Protein AF-A0A1I3BRX6-F1 (afdb_monomer_lite)

Secondary structure (DSSP, 8-state):
----EEEEE-HHHHHHHHH-EEETTEEHHHHHHTSTTEEEEEEHHHHHHHHHH--TTHHHHHHHHHHTTSEEEE-HHHHHHHHHHHHGGGHHHHHHHHHHHHHHHHSTTHHHHH-HHHHT--TTT--HHHHHHHHHHHHHHS-TTS-HHHHHHHHHHHHHHHHH-SPEEEE--S-HHHHHHHHHTSSEEEE-HHHHHHHHHHTTSS-HHHHHHHHHHHHHHHHHTT--EEEEE-SSTT--EEEEEHHHHHHHHHTT-EEE-TTS-EEE-

Structure (mmCIF, N/CA/C/O backbone):
data_AF-A0A1I3BRX6-F1
#
_entry.id   AF-A0A1I3BRX6-F1
#
loop_
_atom_site.group_PDB
_atom_site.id
_atom_site.type_symbol
_atom_site.label_atom_id
_atom_site.label_alt_id
_atom_site.label_comp_id
_atom_site.label_asym_id
_atom_site.label_entity_id
_atom_site.label_seq_id
_atom_site.pdbx_PDB_ins_code
_atom_site.Cartn_x
_atom_site.Cartn_y
_atom_site.Cartn_z
_atom_site.occupancy
_atom_site.B_iso_or_equiv
_atom_site.auth_seq_id
_atom_site.auth_comp_id
_atom_site.auth_asym_id
_atom_site.auth_atom_id
_atom_site.pdbx_PDB_model_num
ATOM 1 N N . MET A 1 1 ? -11.453 -19.720 -12.290 1.00 45.50 1 MET A N 1
ATOM 2 C CA . MET A 1 1 ? -11.835 -18.292 -12.204 1.00 45.50 1 MET A CA 1
ATOM 3 C C . MET A 1 1 ? -10.663 -17.522 -11.627 1.00 45.50 1 MET A C 1
ATOM 5 O O . MET A 1 1 ? -10.101 -17.967 -10.635 1.00 45.50 1 MET A O 1
ATOM 9 N N . THR A 1 2 ? -10.220 -16.448 -12.273 1.00 61.06 2 THR A N 1
ATOM 10 C CA . THR A 1 2 ? -9.049 -15.686 -11.827 1.00 61.06 2 THR A CA 1
ATOM 11 C C . THR A 1 2 ? -9.519 -14.545 -10.910 1.00 61.06 2 THR A C 1
ATOM 13 O O . THR A 1 2 ? -10.202 -13.630 -11.357 1.00 61.06 2 THR A O 1
ATOM 16 N N . LYS A 1 3 ? -9.173 -14.619 -9.617 1.00 80.44 3 LYS A N 1
ATOM 17 C CA . LYS A 1 3 ? -9.658 -13.733 -8.538 1.00 80.44 3 LYS A CA 1
ATOM 18 C C . LYS A 1 3 ? -9.262 -12.257 -8.713 1.00 80.44 3 LYS A C 1
ATOM 20 O O . LYS A 1 3 ? -8.212 -11.977 -9.307 1.00 80.44 3 LYS A O 1
ATOM 25 N N . GLU A 1 4 ? -10.098 -11.352 -8.201 1.00 88.94 4 GLU A N 1
ATOM 26 C CA . GLU A 1 4 ? -9.790 -9.921 -8.043 1.00 88.94 4 GLU A CA 1
ATOM 27 C C . GLU A 1 4 ? -8.552 -9.714 -7.161 1.00 88.94 4 GLU A C 1
ATOM 29 O O . GLU A 1 4 ? -8.171 -10.587 -6.379 1.00 88.94 4 GLU A O 1
ATOM 34 N N . LYS A 1 5 ? -7.884 -8.572 -7.333 1.00 91.75 5 LYS A N 1
ATOM 35 C CA . LYS A 1 5 ? -6.701 -8.174 -6.571 1.00 91.75 5 LYS A CA 1
ATOM 36 C C . LYS A 1 5 ? -6.980 -6.830 -5.920 1.00 91.75 5 LYS A C 1
ATOM 38 O O . LYS A 1 5 ? -7.324 -5.876 -6.606 1.00 91.75 5 LYS A O 1
ATOM 43 N N . TYR A 1 6 ? -6.762 -6.736 -4.621 1.00 93.50 6 TYR A N 1
ATOM 44 C CA . TYR A 1 6 ? -6.972 -5.497 -3.879 1.00 93.50 6 TYR A CA 1
ATOM 45 C C . TYR A 1 6 ? -5.637 -4.793 -3.690 1.00 93.50 6 TYR A C 1
ATOM 47 O O . TYR A 1 6 ? -4.625 -5.450 -3.431 1.00 93.50 6 TYR A O 1
ATOM 55 N N . ALA A 1 7 ? -5.612 -3.478 -3.876 1.00 95.00 7 ALA A N 1
ATOM 56 C CA . ALA A 1 7 ? -4.399 -2.682 -3.825 1.00 95.00 7 ALA A CA 1
ATOM 57 C C . ALA A 1 7 ? -4.578 -1.423 -2.987 1.00 95.00 7 ALA A C 1
ATOM 59 O O . ALA A 1 7 ? -5.468 -0.629 -3.257 1.00 95.00 7 ALA A O 1
ATOM 60 N N . LEU A 1 8 ? -3.687 -1.218 -2.024 1.00 95.12 8 LEU A N 1
ATOM 61 C CA . LEU A 1 8 ? -3.585 0.024 -1.271 1.00 95.12 8 LEU A CA 1
ATOM 62 C C . LEU A 1 8 ? -2.537 0.942 -1.878 1.00 95.12 8 LEU A C 1
ATOM 64 O O . LEU A 1 8 ? -1.460 0.480 -2.258 1.00 95.12 8 LEU A O 1
ATOM 68 N N . LEU A 1 9 ? -2.862 2.228 -1.948 1.00 95.00 9 LEU A N 1
ATOM 69 C CA . LEU A 1 9 ? -1.978 3.289 -2.406 1.00 95.00 9 LEU A CA 1
ATOM 70 C C . LEU A 1 9 ? -1.526 4.149 -1.224 1.00 95.00 9 LEU A C 1
ATOM 72 O O . LEU A 1 9 ? -2.345 4.656 -0.460 1.00 95.00 9 LEU A O 1
ATOM 76 N N . ASP A 1 10 ? -0.217 4.327 -1.123 1.00 91.56 10 ASP A N 1
ATOM 77 C CA . ASP A 1 10 ? 0.457 5.193 -0.157 1.00 91.56 10 ASP A CA 1
ATOM 78 C C . ASP A 1 10 ? 0.729 6.600 -0.731 1.00 91.56 10 ASP A C 1
ATOM 80 O O . ASP A 1 10 ? 0.936 6.753 -1.941 1.00 91.56 10 ASP A O 1
ATOM 84 N N . THR A 1 11 ? 0.794 7.618 0.136 1.00 90.94 11 THR A N 1
ATOM 85 C CA . THR A 1 11 ? 1.078 9.029 -0.207 1.00 90.94 11 THR A CA 1
ATOM 86 C C . THR A 1 11 ? 2.375 9.146 -1.006 1.00 90.94 11 THR A C 1
ATOM 88 O O . THR A 1 11 ? 2.447 9.795 -2.059 1.00 90.94 11 THR A O 1
ATOM 91 N N . ASP A 1 12 ? 3.414 8.486 -0.505 1.00 89.38 12 ASP A N 1
ATOM 92 C CA . ASP A 1 12 ? 4.775 8.582 -1.011 1.00 89.38 12 ASP A CA 1
ATOM 93 C C . ASP A 1 12 ? 4.904 7.866 -2.364 1.00 89.38 12 ASP A C 1
ATOM 95 O O . ASP A 1 12 ? 5.562 8.344 -3.297 1.00 89.38 12 ASP A O 1
ATOM 99 N N . PHE A 1 13 ? 4.210 6.732 -2.497 1.00 92.94 13 PHE A N 1
ATOM 100 C CA . PHE A 1 13 ? 4.095 6.008 -3.755 1.00 92.94 13 PHE A CA 1
ATOM 101 C C . PHE A 1 13 ? 3.368 6.829 -4.824 1.00 92.94 13 PHE A C 1
ATOM 103 O O . PHE A 1 13 ? 3.899 6.969 -5.929 1.00 92.94 13 PHE A O 1
ATOM 110 N N . ILE A 1 14 ? 2.192 7.387 -4.505 1.00 94.19 14 ILE A N 1
ATOM 111 C CA . ILE A 1 14 ? 1.412 8.214 -5.437 1.00 94.19 14 ILE A CA 1
ATOM 112 C C . ILE A 1 14 ? 2.279 9.370 -5.931 1.00 94.19 14 ILE A C 1
ATOM 114 O O . ILE A 1 14 ? 2.443 9.533 -7.138 1.00 94.19 14 ILE A O 1
ATOM 118 N N . SER A 1 15 ? 2.907 10.114 -5.019 1.00 92.00 15 SER A N 1
ATOM 119 C CA . SER A 1 15 ? 3.739 11.274 -5.359 1.00 92.00 15 SER A CA 1
ATOM 120 C C . SER A 1 15 ? 4.883 10.912 -6.312 1.00 92.00 15 SER A C 1
ATOM 122 O O . SER A 1 15 ? 5.056 11.544 -7.355 1.00 92.00 15 SER A O 1
ATOM 124 N N . LYS A 1 16 ? 5.640 9.848 -6.015 1.00 92.00 16 LYS A N 1
ATOM 125 C CA . LYS A 1 16 ? 6.781 9.419 -6.845 1.00 92.00 16 LYS A CA 1
ATOM 126 C C . LYS A 1 16 ? 6.337 8.862 -8.197 1.00 92.00 16 LYS A C 1
ATOM 128 O O . LYS A 1 16 ? 6.911 9.212 -9.226 1.00 92.00 16 LYS A O 1
ATOM 133 N N . ALA A 1 17 ? 5.306 8.018 -8.218 1.00 94.00 17 ALA A N 1
ATOM 134 C CA . ALA A 1 17 ? 4.777 7.448 -9.455 1.00 94.00 17 ALA A CA 1
ATOM 135 C C . ALA A 1 17 ? 4.105 8.504 -10.350 1.00 94.00 17 ALA A C 1
ATOM 137 O O . ALA A 1 17 ? 4.064 8.334 -11.568 1.00 94.00 17 ALA A O 1
ATOM 138 N N . HIS A 1 18 ? 3.611 9.599 -9.768 1.00 92.19 18 HIS A N 1
ATOM 139 C CA . HIS A 1 18 ? 3.058 10.725 -10.513 1.00 92.19 18 HIS A CA 1
ATOM 140 C C . HIS A 1 18 ? 4.140 11.542 -11.236 1.00 92.19 18 HIS A C 1
ATOM 142 O O . HIS A 1 18 ? 3.936 11.973 -12.370 1.00 92.19 18 HIS A O 1
ATOM 148 N N . LEU A 1 19 ? 5.309 11.719 -10.608 1.00 92.00 19 LEU A N 1
ATOM 149 C CA . LEU A 1 19 ? 6.447 12.435 -11.199 1.00 92.00 19 LEU A CA 1
ATOM 150 C C . LEU A 1 19 ? 7.114 11.665 -12.346 1.00 92.00 19 LEU A C 1
ATOM 152 O O . LEU A 1 19 ? 7.678 12.269 -13.262 1.00 92.00 19 LEU A O 1
ATOM 156 N N . ILE A 1 20 ? 7.053 10.333 -12.314 1.00 94.31 20 ILE A N 1
ATOM 157 C CA . ILE A 1 20 ? 7.620 9.482 -13.360 1.00 94.31 20 ILE A CA 1
ATOM 158 C C . ILE A 1 20 ? 6.664 9.456 -14.543 1.00 94.31 20 ILE A C 1
ATOM 160 O O . ILE A 1 20 ? 5.596 8.848 -14.493 1.00 94.31 20 ILE A O 1
ATOM 164 N N . ARG A 1 21 ? 7.066 10.087 -15.642 1.00 93.00 21 ARG A N 1
ATOM 165 C CA . ARG A 1 21 ? 6.218 10.251 -16.819 1.00 93.00 21 ARG A CA 1
ATOM 166 C C . ARG A 1 21 ? 7.013 10.123 -18.109 1.00 93.00 21 ARG A C 1
ATOM 168 O O . ARG A 1 21 ? 8.177 10.509 -18.166 1.00 93.00 21 ARG A O 1
ATOM 175 N N . LYS A 1 22 ? 6.369 9.575 -19.137 1.00 91.00 22 LYS A N 1
ATOM 176 C CA . LYS A 1 22 ? 6.873 9.587 -20.516 1.00 91.00 22 LYS A CA 1
ATOM 177 C C . LYS A 1 22 ? 6.745 10.988 -21.119 1.00 91.00 22 LYS A C 1
ATOM 179 O O . LYS A 1 22 ? 7.652 11.446 -21.803 1.00 91.00 22 LYS A O 1
ATOM 184 N N . ASP A 1 23 ? 5.615 11.632 -20.853 1.00 89.25 23 ASP A N 1
ATOM 185 C CA . ASP A 1 23 ? 5.241 12.987 -21.255 1.00 89.25 23 ASP A CA 1
ATOM 186 C C . ASP A 1 23 ? 4.152 13.501 -20.291 1.00 89.25 23 ASP A C 1
ATOM 188 O O . ASP A 1 23 ? 3.764 12.792 -19.361 1.00 89.25 23 ASP A O 1
ATOM 192 N N . ASP A 1 24 ? 3.649 14.721 -20.481 1.00 84.25 24 ASP A N 1
ATOM 193 C CA . ASP A 1 24 ? 2.691 15.340 -19.552 1.00 84.25 24 ASP A CA 1
ATOM 194 C C . ASP A 1 24 ? 1.344 14.611 -19.437 1.00 84.25 24 ASP A C 1
ATOM 196 O O . ASP A 1 24 ? 0.658 14.750 -18.422 1.00 84.25 24 ASP A O 1
ATOM 200 N N . GLN A 1 25 ? 0.983 13.807 -20.439 1.00 87.19 25 GLN A N 1
ATOM 201 C CA . GLN A 1 25 ? -0.267 13.047 -20.477 1.00 87.19 25 GLN A CA 1
ATOM 202 C C . GLN A 1 25 ? -0.088 11.592 -20.032 1.00 87.19 25 GLN A C 1
ATOM 204 O O . GLN A 1 25 ? -1.068 10.898 -19.784 1.00 87.19 25 GLN A O 1
ATOM 209 N N . ASN A 1 26 ? 1.152 11.111 -19.943 1.00 91.69 26 ASN A N 1
ATOM 210 C CA . ASN A 1 26 ? 1.463 9.703 -19.751 1.00 91.69 26 ASN A CA 1
ATOM 211 C C . ASN A 1 26 ? 2.318 9.499 -18.501 1.00 91.69 26 ASN A C 1
ATOM 213 O O . ASN A 1 26 ? 3.547 9.389 -18.586 1.00 91.69 26 ASN A O 1
ATOM 217 N N . LYS A 1 27 ? 1.663 9.386 -17.342 1.00 94.88 27 LYS A N 1
ATOM 218 C CA . LYS A 1 27 ? 2.313 9.162 -16.041 1.00 94.88 27 LYS A CA 1
ATOM 219 C C . LYS A 1 27 ? 2.356 7.673 -15.702 1.00 94.88 27 LYS A C 1
ATOM 221 O O . LYS A 1 27 ? 1.536 6.887 -16.175 1.00 94.88 27 LYS A O 1
ATOM 226 N N . LEU A 1 28 ? 3.342 7.257 -14.909 1.00 96.44 28 LEU A N 1
ATOM 227 C CA . LEU A 1 28 ? 3.498 5.857 -14.505 1.00 96.44 28 LEU A CA 1
ATOM 228 C C . LEU A 1 28 ? 2.306 5.398 -13.662 1.00 96.44 28 LEU A C 1
ATOM 230 O O . LEU A 1 28 ? 1.840 4.273 -13.827 1.00 96.44 28 LEU A O 1
ATOM 234 N N . ILE A 1 29 ? 1.798 6.274 -12.792 1.00 95.88 29 ILE A N 1
ATOM 235 C CA . ILE A 1 29 ? 0.638 5.972 -11.951 1.00 95.88 29 ILE A CA 1
ATOM 236 C C . ILE A 1 29 ? -0.619 5.637 -12.770 1.00 95.88 29 ILE A C 1
ATOM 238 O O . ILE A 1 29 ? -1.361 4.738 -12.387 1.00 95.88 29 ILE A O 1
ATOM 242 N N . ASP A 1 30 ? -0.810 6.240 -13.946 1.00 96.06 30 ASP A N 1
ATOM 243 C CA . ASP A 1 30 ? -1.937 5.899 -14.825 1.00 96.06 30 ASP A CA 1
ATOM 244 C C . ASP A 1 30 ? -1.792 4.481 -15.395 1.00 96.06 30 ASP A C 1
ATOM 246 O O . ASP A 1 30 ? -2.756 3.722 -15.425 1.00 96.06 30 ASP A O 1
ATOM 250 N N . ARG A 1 31 ? -0.564 4.062 -15.735 1.00 96.88 31 ARG A N 1
ATOM 251 C CA . ARG A 1 31 ? -0.281 2.676 -16.154 1.00 96.88 31 ARG A CA 1
ATOM 252 C C . ARG A 1 31 ? -0.536 1.677 -15.032 1.00 96.88 31 ARG A C 1
ATOM 254 O O . ARG A 1 31 ? -0.946 0.553 -15.291 1.00 96.88 31 ARG A O 1
ATOM 261 N N . ILE A 1 32 ? -0.318 2.071 -13.780 1.00 96.94 32 ILE A N 1
ATOM 262 C CA . ILE A 1 32 ? -0.651 1.242 -12.615 1.00 96.94 32 ILE A CA 1
ATOM 263 C C . ILE A 1 32 ? -2.170 1.057 -12.526 1.00 96.94 32 ILE A C 1
ATOM 265 O O . ILE A 1 32 ? -2.618 -0.072 -12.345 1.00 96.94 32 ILE A O 1
ATOM 269 N N . MET A 1 33 ? -2.966 2.106 -12.745 1.00 96.44 33 MET A N 1
ATOM 270 C CA . MET A 1 33 ? -4.433 1.994 -12.734 1.00 96.44 33 MET A CA 1
ATOM 271 C C . MET A 1 33 ? -4.982 1.079 -13.845 1.00 96.44 33 MET A C 1
ATOM 273 O O . MET A 1 33 ? -6.037 0.480 -13.678 1.00 96.44 33 MET A O 1
ATOM 277 N N . GLU A 1 34 ? -4.254 0.906 -14.952 1.00 95.88 34 GLU A N 1
ATOM 278 C CA . GLU A 1 34 ? -4.627 0.005 -16.056 1.00 95.88 34 GLU A CA 1
ATOM 279 C C . GLU A 1 34 ? -4.414 -1.491 -15.741 1.00 95.88 34 GLU A C 1
ATOM 281 O O . GLU A 1 34 ? -4.739 -2.353 -16.563 1.00 95.88 34 GLU A O 1
ATOM 286 N N . MET A 1 35 ? -3.855 -1.841 -14.574 1.00 95.56 35 MET A N 1
ATOM 287 C CA . MET A 1 35 ? -3.614 -3.244 -14.238 1.00 95.56 35 MET A CA 1
ATOM 288 C C . MET A 1 35 ? -4.922 -4.039 -14.121 1.00 95.56 35 MET A C 1
ATOM 290 O O . MET A 1 35 ? -5.813 -3.688 -13.346 1.00 95.56 35 MET A O 1
ATOM 294 N N . PRO A 1 36 ? -5.040 -5.177 -14.829 1.00 93.50 36 PRO A N 1
ATOM 295 C CA . PRO A 1 36 ? -6.296 -5.896 -14.910 1.00 93.50 36 PRO A CA 1
ATOM 296 C C . PRO A 1 36 ? -6.679 -6.503 -13.561 1.00 93.50 36 PRO A C 1
ATOM 298 O O . PRO A 1 36 ? -5.889 -7.219 -12.929 1.00 93.50 36 PRO A O 1
ATOM 301 N N . ARG A 1 37 ? -7.954 -6.308 -13.196 1.00 91.56 37 ARG A N 1
ATOM 302 C CA . ARG A 1 37 ? -8.606 -6.880 -12.004 1.00 91.56 37 ARG A CA 1
ATOM 303 C C . ARG A 1 37 ? -8.062 -6.338 -10.683 1.00 91.56 37 ARG A C 1
ATOM 305 O O . ARG A 1 37 ? -8.204 -7.001 -9.658 1.00 91.56 37 ARG A O 1
ATOM 312 N N . TYR A 1 38 ? -7.414 -5.179 -10.723 1.00 94.75 38 TYR A N 1
ATOM 313 C CA . TYR A 1 38 ? -7.028 -4.444 -9.533 1.00 94.75 38 TYR A CA 1
ATOM 314 C C . TYR A 1 38 ? -8.150 -3.513 -9.089 1.00 94.75 38 TYR A C 1
ATOM 316 O O . TYR A 1 38 ? -8.664 -2.746 -9.893 1.00 94.75 38 TYR A O 1
ATOM 324 N N . GLN A 1 39 ? -8.488 -3.579 -7.806 1.00 95.44 39 GLN A N 1
ATOM 325 C CA . GLN A 1 39 ? -9.324 -2.600 -7.124 1.00 95.44 39 GLN A CA 1
ATOM 326 C C . GLN A 1 39 ? -8.417 -1.772 -6.220 1.00 95.44 39 GLN A C 1
ATOM 328 O O . GLN A 1 39 ? -7.755 -2.327 -5.336 1.00 95.44 39 GLN A O 1
ATOM 333 N N . PHE A 1 40 ? -8.336 -0.470 -6.481 1.00 97.06 40 PHE A N 1
ATOM 334 C CA . PHE A 1 40 ? -7.448 0.431 -5.756 1.00 97.06 40 PHE A CA 1
ATOM 335 C C . PHE A 1 40 ? -8.182 1.121 -4.612 1.00 97.06 40 PHE A C 1
ATOM 337 O O . PHE A 1 40 ? -9.331 1.537 -4.757 1.00 97.06 40 PHE A O 1
ATOM 344 N N . TYR A 1 41 ? -7.485 1.248 -3.488 1.00 96.94 41 TYR A N 1
ATOM 345 C CA . TYR A 1 41 ? -7.961 1.836 -2.247 1.00 96.94 41 TYR A CA 1
ATOM 346 C C . TYR A 1 41 ? -6.909 2.793 -1.693 1.00 96.94 41 TYR A C 1
ATOM 348 O O . TYR A 1 41 ? -5.704 2.572 -1.843 1.00 96.94 41 TYR A O 1
ATOM 356 N N . CYS A 1 42 ? -7.354 3.822 -0.990 1.00 96.81 42 CYS A N 1
ATOM 357 C CA . CYS A 1 42 ? -6.510 4.626 -0.113 1.00 96.81 42 CYS A CA 1
ATOM 358 C C . CYS A 1 42 ? -7.313 5.068 1.111 1.00 96.81 42 CYS A C 1
ATOM 360 O O . CYS A 1 42 ? -8.542 5.078 1.082 1.00 96.81 42 CYS A O 1
ATOM 362 N N . HIS A 1 43 ? -6.626 5.452 2.183 1.00 96.81 43 HIS A N 1
ATOM 363 C CA . HIS A 1 43 ? -7.286 6.083 3.323 1.00 96.81 43 HIS A CA 1
ATOM 364 C C . HIS A 1 43 ? -7.507 7.582 3.067 1.00 96.81 43 HIS A C 1
ATOM 366 O O . HIS A 1 43 ? -6.674 8.224 2.427 1.00 96.81 43 HIS A O 1
ATOM 372 N N . GLU A 1 44 ? -8.551 8.186 3.641 1.00 95.94 44 GLU A N 1
ATOM 373 C CA . GLU A 1 44 ? -8.796 9.641 3.560 1.00 95.94 44 GLU A CA 1
ATOM 374 C C . GLU A 1 44 ? -7.612 10.498 4.054 1.00 95.94 44 GLU A C 1
ATOM 376 O O . GLU A 1 44 ? -7.422 11.641 3.641 1.00 95.94 44 GLU A O 1
ATOM 381 N N . GLN A 1 45 ? -6.780 9.933 4.928 1.00 94.31 45 GLN A N 1
ATOM 382 C CA . GLN A 1 45 ? -5.580 10.587 5.443 1.00 94.31 45 GLN A CA 1
ATOM 383 C C . GLN A 1 45 ? -4.526 10.774 4.345 1.00 94.31 45 GLN A C 1
ATOM 385 O O . GLN A 1 45 ? -3.892 11.823 4.291 1.00 94.31 45 GLN A O 1
ATOM 390 N N . ILE A 1 46 ? -4.403 9.814 3.423 1.00 92.44 46 ILE A N 1
ATOM 391 C CA . ILE A 1 46 ? -3.507 9.900 2.258 1.00 92.44 46 ILE A CA 1
ATOM 392 C C . ILE A 1 46 ? -3.913 11.074 1.369 1.00 92.44 46 ILE A C 1
ATOM 394 O O . ILE A 1 46 ? -3.076 11.860 0.930 1.00 92.44 46 ILE A O 1
ATOM 398 N N . ARG A 1 47 ? -5.222 11.255 1.168 1.00 93.00 47 ARG A N 1
ATOM 399 C CA . ARG A 1 47 ? -5.779 12.405 0.448 1.00 93.00 47 ARG A CA 1
ATOM 400 C C . ARG A 1 47 ? -5.394 13.732 1.119 1.00 93.00 47 ARG A C 1
ATOM 402 O O . ARG A 1 47 ? -4.924 14.639 0.437 1.00 93.00 47 ARG A O 1
ATOM 409 N N . LYS A 1 48 ? -5.534 13.840 2.448 1.00 91.81 48 LYS A N 1
ATOM 410 C CA . LYS A 1 48 ? -5.146 15.043 3.218 1.00 91.81 48 LYS A CA 1
ATOM 411 C C . LYS A 1 48 ? -3.646 15.334 3.101 1.00 91.81 48 LYS A C 1
ATOM 413 O O . LYS A 1 48 ? -3.261 16.483 2.899 1.00 91.81 48 LYS A O 1
ATOM 418 N N . GLU A 1 49 ? -2.803 14.312 3.204 1.00 91.00 49 GLU A N 1
ATOM 419 C CA . GLU A 1 49 ? -1.345 14.450 3.110 1.00 91.00 49 GLU A CA 1
ATOM 420 C C . GLU A 1 49 ? -0.884 14.853 1.708 1.00 91.00 49 GLU A C 1
ATOM 422 O O . GLU A 1 49 ? -0.048 15.746 1.569 1.00 91.00 49 GLU A O 1
ATOM 427 N N . LEU A 1 50 ? -1.471 14.274 0.659 1.00 90.69 50 LEU A N 1
ATOM 428 C CA . LEU A 1 50 ? -1.160 14.661 -0.716 1.00 90.69 50 LEU A CA 1
ATOM 429 C C . LEU A 1 50 ? -1.460 16.137 -0.975 1.00 90.69 50 LEU A C 1
ATOM 431 O O . LEU A 1 50 ? -0.606 16.824 -1.532 1.00 90.69 50 LEU A O 1
ATOM 435 N N . ILE A 1 51 ? -2.620 16.641 -0.535 1.00 90.00 51 ILE A N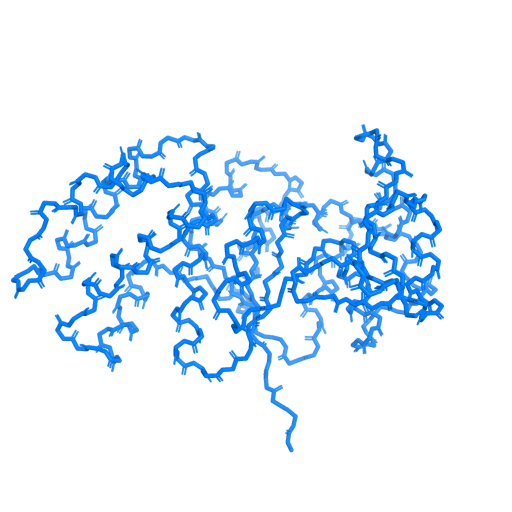 1
ATOM 436 C CA . ILE A 1 51 ? -2.988 18.063 -0.674 1.00 90.00 51 ILE A CA 1
ATOM 437 C C . ILE A 1 51 ? -1.940 18.968 -0.014 1.00 90.00 51 ILE A C 1
ATOM 439 O O . ILE A 1 51 ? -1.590 20.008 -0.568 1.00 90.00 51 ILE A O 1
ATOM 443 N N . LYS A 1 52 ? -1.404 18.565 1.143 1.00 84.81 52 LYS A N 1
ATOM 444 C CA . LYS A 1 52 ? -0.361 19.326 1.844 1.00 84.81 52 LYS A CA 1
ATOM 445 C C . LYS A 1 52 ? 0.963 19.343 1.083 1.00 84.81 52 LYS A C 1
ATOM 447 O O . LYS A 1 52 ? 1.590 20.393 0.978 1.00 84.81 52 LYS A O 1
ATOM 452 N N . HIS A 1 53 ? 1.398 18.195 0.563 1.00 80.75 53 HIS A N 1
ATOM 453 C CA . HIS A 1 53 ? 2.661 18.093 -0.174 1.00 80.75 53 HIS A CA 1
ATOM 454 C C . HIS A 1 53 ? 2.586 18.723 -1.572 1.00 80.75 53 HIS A C 1
ATOM 456 O O . HIS A 1 53 ? 3.600 19.203 -2.076 1.00 80.75 53 HIS A O 1
ATOM 462 N N . ASN A 1 54 ? 1.399 18.710 -2.186 1.00 82.44 54 ASN A N 1
ATOM 463 C CA . ASN A 1 54 ? 1.072 19.267 -3.498 1.00 82.44 54 ASN A CA 1
ATOM 464 C C . ASN A 1 54 ? 2.145 19.023 -4.579 1.00 82.44 54 ASN A C 1
ATOM 466 O O . ASN A 1 54 ? 2.602 19.932 -5.278 1.00 82.44 54 ASN A O 1
ATOM 470 N N . VAL A 1 55 ? 2.594 17.772 -4.696 1.00 80.25 55 VAL A N 1
ATOM 471 C CA . VAL A 1 55 ? 3.673 17.400 -5.615 1.00 80.25 55 VAL A CA 1
ATOM 472 C C . VAL A 1 55 ? 3.105 17.105 -6.999 1.00 80.25 55 VAL A C 1
ATOM 474 O O . VAL A 1 55 ? 2.464 16.083 -7.220 1.00 80.25 55 VAL A O 1
ATOM 477 N N . GLY A 1 56 ? 3.400 17.977 -7.964 1.00 77.69 56 GLY A N 1
ATOM 478 C CA . GLY A 1 56 ? 3.178 17.702 -9.386 1.00 77.69 56 GLY A CA 1
ATOM 479 C C . GLY A 1 56 ? 1.715 17.490 -9.783 1.00 77.69 56 GLY A C 1
ATOM 480 O O . GLY A 1 56 ? 1.467 16.737 -10.720 1.00 77.69 56 GLY A O 1
ATOM 481 N N . ASN A 1 57 ? 0.772 18.139 -9.095 1.00 87.69 57 ASN A N 1
ATOM 482 C CA . ASN A 1 57 ? -0.680 17.973 -9.255 1.00 87.69 57 ASN A CA 1
ATOM 483 C C . ASN A 1 57 ? -1.185 16.546 -8.943 1.00 87.69 57 ASN A C 1
ATOM 485 O O . ASN A 1 57 ? -2.184 16.073 -9.497 1.00 87.69 57 ASN A O 1
ATOM 489 N N . SER A 1 58 ? -0.466 15.819 -8.078 1.00 90.56 58 SER A N 1
ATOM 490 C CA . SER A 1 58 ? -0.918 14.529 -7.557 1.00 90.56 58 SER A CA 1
ATOM 491 C C . SER A 1 58 ? -2.227 14.601 -6.750 1.00 90.56 58 SER A C 1
ATOM 493 O O . SER A 1 58 ? -2.979 13.623 -6.830 1.00 90.56 58 SER A O 1
ATOM 495 N N . PRO A 1 59 ? -2.572 15.702 -6.040 1.00 93.62 59 PRO A N 1
ATOM 496 C CA . PRO A 1 59 ? -3.871 15.815 -5.377 1.00 93.62 59 PRO A CA 1
ATOM 497 C C . PRO A 1 59 ? -5.032 15.817 -6.372 1.00 93.62 59 PRO A C 1
ATOM 499 O O . PRO A 1 59 ? -5.951 15.018 -6.235 1.00 93.62 59 PRO A O 1
ATOM 502 N N . GLU A 1 60 ? -4.970 16.641 -7.421 1.00 94.69 60 GLU A N 1
ATOM 503 C CA . GLU A 1 60 ? -6.015 16.737 -8.449 1.00 94.69 60 GLU A CA 1
ATOM 504 C C . GLU A 1 60 ? -6.187 15.418 -9.204 1.00 94.69 60 GLU A C 1
ATOM 506 O O . GLU A 1 60 ? -7.301 15.024 -9.563 1.00 94.69 60 GLU A O 1
ATOM 511 N N . TRP A 1 61 ? -5.079 14.709 -9.427 1.00 95.00 61 TRP A N 1
ATOM 512 C CA . TRP A 1 61 ? -5.117 13.363 -9.981 1.00 95.00 61 TRP A CA 1
ATOM 513 C C . TRP A 1 61 ? -5.877 12.400 -9.072 1.00 95.00 61 TRP A C 1
ATOM 515 O O . TRP A 1 61 ? -6.760 11.694 -9.559 1.00 95.00 61 TRP A O 1
ATOM 525 N N . LEU A 1 62 ? -5.580 12.389 -7.768 1.00 96.38 62 LEU A N 1
ATOM 526 C CA . LEU A 1 62 ? -6.269 11.502 -6.837 1.00 96.38 62 LEU A CA 1
ATOM 527 C C . LEU A 1 62 ? -7.760 11.854 -6.750 1.00 96.38 62 LEU A C 1
ATOM 529 O O . LEU A 1 62 ? -8.585 10.950 -6.833 1.00 96.38 62 LEU A O 1
ATOM 533 N N . GLU A 1 63 ? -8.122 13.139 -6.677 1.00 96.56 63 GLU A N 1
ATOM 534 C CA . GLU A 1 63 ? -9.531 13.571 -6.693 1.00 96.56 63 GLU A CA 1
ATOM 535 C C . GLU A 1 63 ? -10.270 13.081 -7.939 1.00 96.56 63 GLU A C 1
ATOM 537 O O . GLU A 1 63 ? -11.403 12.608 -7.846 1.00 96.56 63 GLU A O 1
ATOM 542 N N . THR A 1 64 ? -9.623 13.152 -9.105 1.00 96.69 64 THR A N 1
ATOM 543 C CA . THR A 1 64 ? -10.197 12.647 -10.358 1.00 96.69 64 THR A CA 1
ATOM 544 C C . THR A 1 64 ? -10.451 11.143 -10.269 1.00 96.69 64 THR A C 1
ATOM 546 O O . THR A 1 64 ? -11.536 10.690 -10.623 1.00 96.69 64 THR A O 1
ATOM 549 N N . LYS A 1 65 ? -9.486 10.376 -9.742 1.00 97.50 65 LYS A N 1
ATOM 550 C CA . LYS A 1 65 ? -9.592 8.915 -9.595 1.00 97.50 65 LYS A CA 1
ATOM 551 C C . LYS A 1 65 ? -10.569 8.461 -8.522 1.00 97.50 65 LYS A C 1
ATOM 553 O O . LYS A 1 65 ? -11.126 7.375 -8.627 1.00 97.50 65 LYS A O 1
ATOM 558 N N . ILE A 1 66 ? -10.794 9.279 -7.503 1.00 97.50 66 ILE A N 1
ATOM 559 C CA . ILE A 1 66 ? -11.862 9.043 -6.532 1.00 97.50 66 ILE A CA 1
ATOM 560 C C . ILE A 1 66 ? -13.216 9.322 -7.188 1.00 97.50 66 ILE A C 1
ATOM 562 O O . ILE A 1 66 ? -14.127 8.504 -7.105 1.00 97.50 66 ILE A O 1
ATOM 566 N N . SER A 1 67 ? -13.337 10.453 -7.887 1.00 97.44 67 SER A N 1
ATOM 567 C CA . SER A 1 67 ? -14.593 10.890 -8.507 1.00 97.44 67 SER A CA 1
ATOM 568 C C . SER A 1 67 ? -15.066 9.959 -9.625 1.00 97.44 67 SER A C 1
ATOM 570 O O . SER A 1 67 ? -16.268 9.773 -9.795 1.00 97.44 67 SER A O 1
ATOM 572 N N . ASP A 1 68 ? -14.138 9.374 -10.389 1.00 96.69 68 ASP A N 1
ATOM 573 C CA . ASP A 1 68 ? -14.445 8.412 -11.455 1.00 96.69 68 ASP A CA 1
ATOM 574 C C . ASP A 1 68 ? -14.597 6.959 -10.955 1.00 96.69 68 ASP A C 1
ATOM 576 O O . ASP A 1 68 ? -14.915 6.068 -11.744 1.00 96.69 68 ASP A O 1
ATOM 580 N N . GLY A 1 69 ? -14.411 6.718 -9.650 1.00 96.06 69 GLY A N 1
ATOM 581 C CA . GLY A 1 69 ? -14.536 5.404 -9.017 1.00 96.06 69 GLY A CA 1
ATOM 582 C C . GLY A 1 69 ? -13.342 4.466 -9.227 1.00 96.06 69 GLY A C 1
ATOM 583 O O . GLY A 1 69 ? -13.405 3.310 -8.814 1.00 96.06 69 GLY A O 1
ATOM 584 N N . SER A 1 70 ? -12.246 4.925 -9.842 1.00 96.56 70 SER A N 1
ATOM 585 C CA . SER A 1 70 ? -11.031 4.114 -10.024 1.00 96.56 70 SER A CA 1
ATOM 586 C C . SER A 1 70 ? -10.294 3.836 -8.709 1.00 96.56 70 SER A C 1
ATOM 588 O O . SER A 1 70 ? -9.604 2.821 -8.595 1.00 96.56 70 SER A O 1
ATOM 590 N N . VAL A 1 71 ? -10.397 4.741 -7.730 1.00 98.00 71 VAL A N 1
ATOM 591 C CA . VAL A 1 71 ? -9.788 4.620 -6.399 1.00 98.00 71 VAL A CA 1
ATOM 592 C C . VAL A 1 71 ? -10.853 4.808 -5.323 1.00 98.00 71 VAL A C 1
ATOM 594 O O . VAL A 1 71 ? -11.484 5.855 -5.228 1.00 98.00 71 VAL A O 1
ATOM 597 N N . HIS A 1 72 ? -11.001 3.810 -4.458 1.00 97.38 72 HIS A N 1
ATOM 598 C CA . HIS A 1 72 ? -11.901 3.853 -3.313 1.00 97.38 72 HIS A CA 1
ATOM 599 C C . HIS A 1 72 ? -11.191 4.519 -2.129 1.00 97.38 72 HIS A C 1
ATOM 601 O O . HIS A 1 72 ? -10.303 3.932 -1.505 1.00 97.38 72 HIS A O 1
ATOM 607 N N . CYS A 1 73 ? -11.557 5.762 -1.835 1.00 97.81 73 CYS A N 1
ATOM 608 C CA . CYS A 1 73 ? -11.027 6.493 -0.689 1.00 97.81 73 CYS A CA 1
ATOM 609 C C . CYS A 1 73 ? -11.903 6.231 0.535 1.00 97.81 73 CYS A C 1
ATOM 611 O O . CYS A 1 73 ? -13.048 6.666 0.554 1.00 97.81 73 CYS A O 1
ATOM 613 N N . ILE A 1 74 ? -11.366 5.508 1.517 1.00 97.81 74 ILE A N 1
ATOM 614 C CA . ILE A 1 74 ? -12.115 5.033 2.683 1.00 97.81 74 ILE A CA 1
ATOM 615 C C . ILE A 1 74 ? -11.788 5.903 3.900 1.00 97.81 74 ILE A C 1
ATOM 617 O O . ILE A 1 74 ? -10.613 6.148 4.201 1.00 97.81 74 ILE A O 1
ATOM 621 N N . SER A 1 75 ? -12.828 6.361 4.589 1.00 97.94 75 SER A N 1
ATOM 622 C CA . SER A 1 75 ? -12.741 7.115 5.843 1.00 97.94 75 SER A CA 1
ATOM 623 C C . SER A 1 75 ? -12.667 6.224 7.084 1.00 97.94 75 SER A C 1
ATOM 625 O O . SER A 1 75 ? -13.016 5.041 7.051 1.00 97.94 75 SER A O 1
ATOM 627 N N . ASP A 1 76 ? -12.273 6.814 8.215 1.00 98.00 76 ASP A N 1
ATOM 628 C CA . ASP A 1 76 ? -12.342 6.133 9.514 1.00 98.00 76 ASP A CA 1
ATOM 629 C C . ASP A 1 76 ? -13.777 5.694 9.849 1.00 98.00 76 ASP A C 1
ATOM 631 O O . ASP A 1 76 ? -13.997 4.616 10.401 1.00 98.00 76 ASP A O 1
ATOM 635 N N . GLU A 1 77 ? -14.769 6.503 9.470 1.00 98.00 77 GLU A N 1
ATOM 636 C CA . GLU A 1 77 ? -16.179 6.195 9.691 1.00 98.00 77 GLU A CA 1
ATOM 637 C C . GLU A 1 77 ? -16.634 4.954 8.911 1.00 98.00 77 GLU A C 1
ATOM 639 O O . GLU A 1 77 ? -17.320 4.090 9.466 1.00 98.00 77 GLU A O 1
ATOM 644 N N . GLU A 1 78 ? -16.241 4.850 7.640 1.00 97.81 78 GLU A N 1
ATOM 645 C CA . GLU A 1 78 ? -16.541 3.689 6.799 1.00 97.81 78 GLU A CA 1
ATOM 646 C C . GLU A 1 78 ? -15.842 2.428 7.310 1.00 97.81 78 GLU A C 1
ATOM 648 O O . GLU A 1 78 ? -16.459 1.364 7.353 1.00 97.81 78 GLU A O 1
ATOM 653 N N . ILE A 1 79 ? -14.589 2.547 7.768 1.00 97.81 79 ILE A N 1
ATOM 654 C CA . IL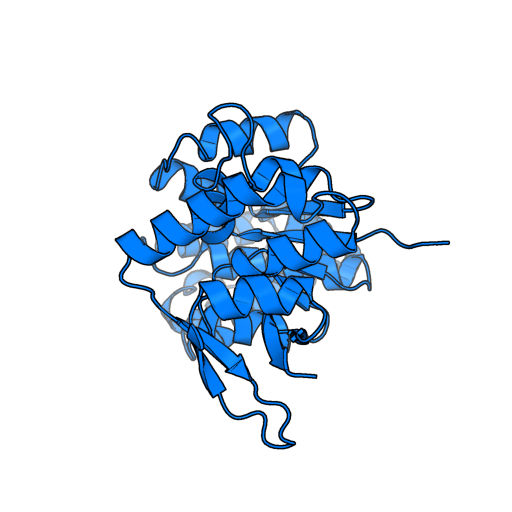E A 1 79 ? -13.872 1.434 8.400 1.00 97.81 79 ILE A CA 1
ATOM 655 C C . ILE A 1 79 ? -14.636 0.929 9.627 1.00 97.81 79 ILE A C 1
ATOM 657 O O . ILE A 1 79 ? -14.798 -0.278 9.796 1.00 97.81 79 ILE A O 1
ATOM 661 N N . ILE A 1 80 ? -15.113 1.822 10.493 1.00 97.19 80 ILE A N 1
ATOM 662 C CA . ILE A 1 80 ? -15.859 1.408 11.686 1.00 97.19 80 ILE A CA 1
ATOM 663 C C . ILE A 1 80 ? -17.199 0.778 11.310 1.00 97.19 80 ILE A C 1
ATOM 665 O O . ILE A 1 80 ? -17.568 -0.245 11.882 1.00 97.19 80 ILE A O 1
ATOM 669 N N . ALA A 1 81 ? -17.913 1.326 10.323 1.00 96.88 81 ALA A N 1
ATOM 670 C CA . ALA A 1 81 ? -19.154 0.726 9.828 1.00 96.88 81 ALA A CA 1
ATOM 671 C C . ALA A 1 81 ? -18.929 -0.706 9.301 1.00 96.88 81 ALA A C 1
ATOM 673 O O . ALA A 1 81 ? -19.700 -1.627 9.597 1.00 96.88 81 ALA A O 1
ATOM 674 N N . ASP A 1 82 ? -17.828 -0.912 8.580 1.00 96.12 82 ASP A N 1
ATOM 675 C CA . ASP A 1 82 ? -17.379 -2.229 8.142 1.00 96.12 82 ASP A CA 1
ATOM 676 C C . ASP A 1 82 ? -17.072 -3.155 9.325 1.00 96.12 82 ASP A C 1
ATOM 678 O O . ASP A 1 82 ? -17.509 -4.307 9.345 1.00 96.12 82 ASP A O 1
ATOM 682 N N . LEU A 1 83 ? -16.360 -2.660 10.337 1.00 97.12 83 LEU A N 1
ATOM 683 C CA . LEU A 1 83 ? -16.024 -3.439 11.525 1.00 97.12 83 LEU A CA 1
ATOM 684 C C . LEU A 1 83 ? -17.256 -3.785 12.363 1.00 97.12 83 LEU A C 1
ATOM 686 O O . LEU A 1 83 ? -17.317 -4.905 12.855 1.00 97.12 83 LEU A O 1
ATOM 690 N N . HIS A 1 84 ? -18.271 -2.924 12.468 1.00 96.56 84 HIS A N 1
ATOM 691 C CA . HIS A 1 84 ? -19.541 -3.282 13.117 1.00 96.56 84 HIS A CA 1
ATOM 692 C C . HIS A 1 84 ? -20.260 -4.411 12.383 1.00 96.56 84 HIS A C 1
ATOM 694 O O . HIS A 1 84 ? -20.846 -5.287 13.015 1.00 96.56 84 HIS A O 1
ATOM 700 N N . THR A 1 85 ? -20.173 -4.447 11.053 1.00 96.00 85 THR A N 1
ATOM 701 C CA . THR A 1 85 ? -20.768 -5.539 10.269 1.00 96.00 85 THR A CA 1
ATOM 702 C C . THR A 1 85 ? -20.101 -6.889 10.574 1.00 96.00 85 THR A C 1
ATOM 704 O O . THR A 1 85 ? -20.752 -7.928 10.503 1.00 96.00 85 THR A O 1
ATOM 707 N N . ILE A 1 86 ? -18.813 -6.888 10.937 1.00 94.81 86 ILE A N 1
ATOM 708 C CA . ILE A 1 86 ? -18.012 -8.104 11.167 1.00 94.81 86 ILE A CA 1
ATOM 709 C C . ILE A 1 86 ? -17.972 -8.497 12.652 1.00 94.81 86 ILE A C 1
ATOM 711 O O . ILE A 1 86 ? -18.052 -9.677 12.985 1.00 94.81 86 ILE A O 1
ATOM 715 N N . TYR A 1 87 ? -17.826 -7.511 13.536 1.00 95.56 87 TYR A N 1
ATOM 716 C CA . TYR A 1 87 ? -17.518 -7.667 14.960 1.00 95.56 87 TYR A CA 1
ATOM 717 C C . TYR A 1 87 ? -18.584 -7.071 15.890 1.00 95.56 87 TYR A C 1
ATOM 719 O O . TYR A 1 87 ? -18.433 -7.154 17.108 1.00 95.56 87 TYR A O 1
ATOM 727 N N . SER A 1 88 ? -19.660 -6.496 15.338 1.00 93.56 88 SER A N 1
ATOM 728 C CA . SER A 1 88 ? -20.791 -5.937 16.094 1.00 93.56 88 SER A CA 1
ATOM 729 C C . SER A 1 88 ? -20.325 -4.936 17.159 1.00 93.56 88 SER A C 1
ATOM 731 O O . SER A 1 88 ? -19.672 -3.951 16.812 1.00 93.56 88 SER A O 1
ATOM 733 N N . ASP A 1 89 ? -20.609 -5.195 18.435 1.00 92.56 89 ASP A N 1
ATOM 734 C CA . ASP A 1 89 ? -20.333 -4.292 19.561 1.00 92.56 89 ASP A CA 1
ATOM 735 C C . ASP A 1 89 ? -18.836 -4.175 19.909 1.00 92.56 89 ASP A C 1
ATOM 737 O O . ASP A 1 89 ? -18.458 -3.439 20.810 1.00 92.56 89 ASP A O 1
ATOM 741 N N . SER A 1 90 ? -17.959 -4.925 19.232 1.00 95.94 90 SER A N 1
ATOM 742 C CA . SER A 1 90 ? -16.505 -4.870 19.453 1.00 95.94 90 SER A CA 1
ATOM 743 C C . SER A 1 90 ? -15.753 -4.023 18.418 1.00 95.94 90 SER A C 1
ATOM 745 O O . SER A 1 90 ? -14.522 -4.025 18.422 1.00 95.94 90 SER A O 1
ATOM 747 N N . ALA A 1 91 ? -16.444 -3.332 17.507 1.00 97.19 91 ALA A N 1
ATOM 748 C CA . ALA A 1 91 ? -15.822 -2.659 16.364 1.00 97.19 91 ALA A CA 1
ATOM 749 C C . ALA A 1 91 ? -14.782 -1.598 16.762 1.00 97.19 91 ALA A C 1
ATOM 751 O O . ALA A 1 91 ? -13.676 -1.596 16.223 1.00 97.19 91 ALA A O 1
ATOM 752 N N . GLU A 1 92 ? -15.098 -0.743 17.732 1.00 98.00 92 GLU A N 1
ATOM 753 C CA . GLU A 1 92 ? -14.233 0.327 18.233 1.00 98.00 92 GLU A CA 1
ATOM 754 C C . GLU A 1 92 ? -12.979 -0.245 18.900 1.00 98.00 92 GLU A C 1
ATOM 756 O O . GLU A 1 92 ? -11.858 0.196 18.634 1.00 98.00 92 GLU A O 1
ATOM 761 N N . ALA A 1 93 ? -13.153 -1.285 19.722 1.00 97.50 93 ALA A N 1
ATOM 762 C CA . ALA A 1 93 ? -12.046 -1.986 20.367 1.00 97.50 93 ALA A CA 1
ATOM 763 C C . ALA A 1 93 ? -11.125 -2.645 19.330 1.00 97.50 93 ALA A C 1
ATOM 765 O O . ALA A 1 93 ? -9.897 -2.580 19.440 1.00 97.50 93 ALA A O 1
ATOM 766 N N . VAL A 1 94 ? -11.712 -3.257 18.296 1.00 97.31 94 VAL A N 1
ATOM 767 C CA . VAL A 1 94 ? -10.969 -3.870 17.192 1.00 97.31 94 VAL A CA 1
ATOM 768 C C . VAL A 1 94 ? -10.218 -2.809 16.391 1.00 97.31 94 VAL A C 1
ATOM 770 O O . VAL A 1 94 ? -9.032 -3.007 16.126 1.00 97.31 94 VAL A O 1
ATOM 773 N N . TYR A 1 95 ? -10.847 -1.676 16.061 1.00 97.75 95 TYR A N 1
ATOM 774 C CA . TYR A 1 95 ? -10.181 -0.558 15.391 1.00 97.75 95 TYR A CA 1
ATOM 775 C C . TYR A 1 95 ? -8.970 -0.093 16.206 1.00 97.75 95 TYR A C 1
ATOM 777 O O . TYR A 1 95 ? -7.856 -0.015 15.682 1.00 97.75 95 TYR A O 1
ATOM 785 N N . ALA A 1 96 ? -9.162 0.193 17.498 1.00 97.44 96 ALA A N 1
ATOM 786 C CA . ALA A 1 96 ? -8.094 0.678 18.367 1.00 97.44 96 ALA A CA 1
ATOM 787 C C . ALA A 1 96 ? -6.935 -0.325 18.459 1.00 97.44 96 ALA A C 1
ATOM 789 O O . ALA A 1 96 ? -5.767 0.063 18.419 1.00 97.44 96 ALA A O 1
ATOM 790 N N . ASN A 1 97 ? -7.239 -1.624 18.505 1.00 95.88 97 ASN A N 1
ATOM 791 C CA . ASN A 1 97 ? -6.226 -2.673 18.493 1.00 95.88 97 ASN A CA 1
ATOM 792 C C . ASN A 1 97 ? -5.484 -2.762 17.146 1.00 95.88 97 ASN A C 1
ATOM 794 O O . ASN A 1 97 ? -4.262 -2.891 17.124 1.00 95.88 97 ASN A O 1
ATOM 798 N N . MET A 1 98 ? -6.192 -2.647 16.018 1.00 94.81 98 MET A N 1
ATOM 799 C CA . MET A 1 98 ? -5.581 -2.589 14.683 1.00 94.81 98 MET A CA 1
ATOM 800 C C . MET A 1 98 ? -4.629 -1.394 14.555 1.00 94.81 98 MET A C 1
ATOM 802 O O . MET A 1 98 ? -3.528 -1.535 14.012 1.00 94.81 98 MET A O 1
ATOM 806 N N . LEU A 1 99 ? -5.028 -0.236 15.081 1.00 94.75 99 LEU A N 1
ATOM 807 C CA . LEU A 1 99 ? -4.207 0.969 15.113 1.00 94.75 99 LEU A CA 1
ATOM 808 C C . LEU A 1 99 ? -2.979 0.791 16.017 1.00 94.75 99 LEU A C 1
ATOM 810 O O . LEU A 1 99 ? -1.866 1.104 15.593 1.00 94.75 99 LEU A O 1
ATOM 814 N N . ARG A 1 100 ? -3.150 0.218 17.216 1.00 93.75 100 ARG A N 1
ATOM 815 C CA . ARG A 1 100 ? -2.046 -0.110 18.134 1.00 93.75 100 ARG A CA 1
ATOM 816 C C . ARG A 1 100 ? -1.029 -1.046 17.488 1.00 93.75 100 ARG A C 1
ATOM 818 O O . ARG A 1 100 ? 0.166 -0.780 17.557 1.00 93.75 100 ARG A O 1
ATOM 825 N N . ASN A 1 101 ? -1.489 -2.085 16.792 1.00 89.81 101 ASN A N 1
ATOM 826 C CA . ASN A 1 101 ? -0.610 -2.998 16.059 1.00 89.81 101 ASN A CA 1
ATOM 827 C C . ASN A 1 101 ? 0.209 -2.266 14.985 1.00 89.81 101 ASN A C 1
ATOM 829 O O . ASN A 1 101 ? 1.396 -2.540 14.828 1.00 89.81 101 ASN A O 1
ATOM 833 N N . GLY A 1 102 ? -0.411 -1.330 14.258 1.00 88.25 102 GLY A N 1
ATOM 834 C CA . GLY A 1 102 ? 0.293 -0.494 13.281 1.00 88.25 102 GLY A CA 1
ATOM 835 C C . GLY A 1 102 ? 1.348 0.400 13.927 1.00 88.25 102 GLY A C 1
ATOM 836 O O . GLY A 1 102 ? 2.462 0.507 13.418 1.00 88.25 102 GLY A O 1
ATOM 837 N N . CYS A 1 103 ? 1.024 0.981 15.082 1.00 89.31 103 CYS A N 1
ATOM 838 C CA . CYS A 1 103 ? 1.950 1.800 15.857 1.00 89.31 103 CYS A CA 1
ATOM 839 C C . CYS A 1 103 ? 3.164 0.989 16.326 1.00 89.31 103 CYS A C 1
ATOM 841 O O . CYS A 1 103 ? 4.291 1.394 16.056 1.00 89.31 103 CYS A O 1
ATOM 843 N N . GLU A 1 104 ? 2.955 -0.178 16.943 1.00 86.44 104 GLU A N 1
ATOM 844 C CA . GLU A 1 104 ? 4.043 -1.047 17.418 1.00 86.44 104 GLU A CA 1
ATOM 845 C C . GLU A 1 104 ? 4.942 -1.543 16.282 1.00 86.44 104 GLU A C 1
ATOM 847 O O . GLU A 1 104 ? 6.159 -1.651 16.437 1.00 86.44 104 GLU A O 1
ATOM 852 N N . ALA A 1 105 ? 4.354 -1.804 15.113 1.00 80.94 105 ALA A N 1
ATOM 853 C CA . ALA A 1 105 ? 5.097 -2.186 13.923 1.00 80.94 105 ALA A CA 1
ATOM 854 C C . ALA A 1 105 ? 5.995 -1.055 13.385 1.00 80.94 105 ALA A C 1
ATOM 856 O O . ALA A 1 105 ? 7.024 -1.332 12.763 1.00 80.94 105 ALA A O 1
ATOM 857 N N . TYR A 1 106 ? 5.612 0.203 13.621 1.00 77.75 106 TYR A N 1
ATOM 858 C CA . TYR A 1 106 ? 6.377 1.383 13.230 1.00 77.75 106 TYR A CA 1
ATOM 859 C C . TYR A 1 106 ? 7.453 1.741 14.268 1.00 77.75 106 TYR A C 1
ATOM 861 O O . TYR A 1 106 ? 8.639 1.847 13.944 1.00 77.75 106 TYR A O 1
ATOM 869 N N . LYS A 1 107 ? 7.044 1.924 15.526 1.00 83.94 107 LYS A N 1
ATOM 870 C CA . LYS A 1 107 ? 7.904 2.251 16.666 1.00 83.94 107 LYS A CA 1
ATOM 871 C C . LYS A 1 107 ? 7.213 1.789 17.950 1.00 83.94 107 LYS A C 1
ATOM 873 O O . LYS A 1 107 ? 6.095 2.204 18.233 1.00 83.94 107 LYS A O 1
ATOM 878 N N . SER A 1 108 ? 7.915 1.006 18.764 1.00 86.69 108 SER A N 1
ATOM 879 C CA . SER A 1 108 ? 7.367 0.563 20.050 1.00 86.69 108 SER A CA 1
ATOM 880 C C . SER A 1 108 ? 7.040 1.743 20.974 1.00 86.69 108 SER A C 1
ATOM 882 O O . SER A 1 108 ? 7.816 2.703 21.050 1.00 86.69 108 SER A O 1
ATOM 884 N N . GLY A 1 109 ? 5.883 1.677 21.636 1.00 88.88 109 GLY A N 1
ATOM 885 C CA . GLY A 1 109 ? 5.339 2.724 22.501 1.00 88.88 109 GLY A CA 1
ATOM 886 C C . GLY A 1 109 ? 4.672 3.879 21.749 1.00 88.88 109 GLY A C 1
ATOM 887 O O . GLY A 1 109 ? 4.227 4.842 22.370 1.00 88.88 109 GLY A O 1
ATOM 888 N N . HIS A 1 110 ? 4.613 3.840 20.411 1.00 89.94 110 HIS A N 1
ATOM 889 C CA . HIS A 1 110 ? 4.066 4.951 19.631 1.00 89.94 110 HIS A CA 1
ATOM 890 C C . HIS A 1 110 ? 2.565 5.149 19.864 1.00 89.94 110 HIS A C 1
ATOM 892 O O . HIS A 1 110 ? 2.099 6.289 19.822 1.00 89.94 110 HIS A O 1
ATOM 898 N N . PHE A 1 111 ? 1.821 4.071 20.138 1.00 93.44 111 PHE A N 1
ATOM 899 C CA . PHE A 1 111 ? 0.397 4.174 20.447 1.00 93.44 111 PHE A CA 1
ATOM 900 C C . PHE A 1 111 ? 0.189 4.905 21.774 1.00 93.44 111 PHE A C 1
ATOM 902 O O . PHE A 1 111 ? -0.557 5.878 21.841 1.00 93.44 111 PHE A O 1
ATOM 909 N N . GLU A 1 112 ? 0.914 4.478 22.805 1.00 94.12 112 GLU A N 1
ATOM 910 C CA . GLU A 1 112 ? 0.846 5.026 24.154 1.00 94.12 112 GLU A CA 1
ATOM 911 C C . GLU A 1 112 ? 1.267 6.498 24.187 1.00 94.12 112 GLU A C 1
ATOM 913 O O . GLU A 1 112 ? 0.666 7.293 24.902 1.00 94.12 112 GLU A O 1
ATOM 918 N N . GLU A 1 113 ? 2.267 6.872 23.384 1.00 92.50 113 GLU A N 1
ATOM 919 C CA . GLU A 1 113 ? 2.770 8.244 23.269 1.00 92.50 113 GLU A CA 1
ATOM 920 C C . GLU A 1 113 ? 1.787 9.210 22.582 1.00 92.50 113 GLU A C 1
ATOM 922 O O . GLU A 1 113 ? 1.839 10.407 22.865 1.00 92.50 113 GLU A O 1
ATOM 927 N N . ASN A 1 114 ? 0.958 8.738 21.640 1.00 92.88 114 ASN A N 1
ATOM 928 C CA . ASN A 1 114 ? 0.246 9.625 20.706 1.00 92.88 114 ASN A CA 1
ATOM 929 C C . ASN A 1 114 ? -1.283 9.460 20.686 1.00 92.88 114 ASN A C 1
ATOM 931 O O . ASN A 1 114 ? -1.962 10.372 20.231 1.00 92.88 114 ASN A O 1
ATOM 935 N N . PHE A 1 115 ? -1.835 8.348 21.176 1.00 95.12 115 PHE A N 1
ATOM 936 C CA . PHE A 1 115 ? -3.282 8.094 21.204 1.00 95.12 115 PHE A CA 1
ATOM 937 C C . PHE A 1 115 ? -3.804 8.071 22.644 1.00 95.12 115 PHE A C 1
ATOM 939 O O . PHE A 1 115 ? -4.241 7.038 23.159 1.00 95.12 115 PHE A O 1
ATOM 946 N N . ILE A 1 116 ? -3.655 9.195 23.349 1.00 95.75 116 ILE A N 1
ATOM 947 C CA . ILE A 1 116 ? -3.954 9.310 24.786 1.00 95.75 116 ILE A CA 1
ATOM 948 C C . ILE A 1 116 ? -5.455 9.203 25.042 1.00 95.75 116 ILE A C 1
ATOM 950 O O . ILE A 1 116 ? -5.874 8.549 26.000 1.00 95.75 116 ILE A O 1
ATOM 954 N N . ARG A 1 117 ? -6.274 9.812 24.182 1.00 97.06 117 ARG A N 1
ATOM 955 C CA . ARG A 1 117 ? -7.729 9.817 24.351 1.00 97.06 117 ARG A CA 1
ATOM 956 C C . ARG A 1 117 ? -8.287 8.424 24.143 1.00 97.06 117 ARG A C 1
ATOM 958 O O . ARG A 1 117 ? -9.028 7.945 24.996 1.00 97.06 117 ARG A O 1
ATOM 965 N N . LEU A 1 118 ? -7.841 7.728 23.093 1.00 96.75 118 LEU A N 1
ATOM 966 C CA . LEU A 1 118 ? -8.239 6.341 22.840 1.00 96.75 118 LEU A CA 1
ATOM 967 C C . LEU A 1 118 ? -7.876 5.384 23.983 1.00 96.75 118 LEU A C 1
ATOM 969 O O . LEU A 1 118 ? -8.584 4.401 24.207 1.00 96.75 118 LEU A O 1
ATOM 973 N N . GLN A 1 119 ? -6.786 5.636 24.709 1.00 95.94 119 GLN A N 1
ATOM 974 C CA . GLN A 1 119 ? -6.401 4.819 25.866 1.00 95.94 119 GLN A CA 1
ATOM 975 C C . GLN A 1 119 ? -7.358 4.972 27.053 1.00 95.94 119 GLN A C 1
ATOM 977 O O . GLN A 1 119 ? -7.494 4.040 27.842 1.00 95.94 119 GLN A O 1
ATOM 982 N N . ALA A 1 120 ? -8.009 6.127 27.187 1.00 95.75 120 ALA A N 1
ATOM 983 C CA . ALA A 1 120 ? -8.904 6.431 28.300 1.00 95.75 120 ALA A CA 1
ATOM 984 C C . ALA A 1 120 ? -10.356 5.972 28.069 1.00 95.75 120 ALA A C 1
ATOM 986 O O . ALA A 1 120 ? -11.190 6.124 28.962 1.00 95.75 120 ALA A O 1
ATOM 987 N N . LEU A 1 121 ? -10.671 5.438 26.885 1.00 96.19 121 LEU A N 1
ATOM 988 C CA . LEU A 1 121 ? -12.030 5.052 26.519 1.00 96.19 121 LEU A CA 1
ATOM 989 C C . LEU A 1 121 ? -12.480 3.760 27.205 1.00 96.19 121 LEU A C 1
ATOM 991 O O . LEU A 1 121 ? -11.744 2.774 27.267 1.00 96.19 121 LEU A O 1
ATOM 995 N N . ASP A 1 122 ? -13.745 3.740 27.626 1.00 96.19 122 ASP A N 1
ATOM 996 C CA . ASP A 1 122 ? -14.451 2.506 27.960 1.00 96.19 122 ASP A CA 1
ATOM 997 C C . ASP A 1 122 ? -15.105 1.921 26.701 1.00 96.19 122 ASP A C 1
ATOM 999 O O . ASP A 1 122 ? -16.213 2.290 26.308 1.00 96.19 122 ASP A O 1
ATOM 1003 N N . TYR A 1 123 ? -14.404 0.984 26.067 1.00 96.00 123 TYR A N 1
ATOM 1004 C CA . TYR A 1 123 ? -14.858 0.322 24.844 1.00 96.00 123 TYR A CA 1
ATOM 1005 C C . TYR A 1 123 ? -16.129 -0.522 25.012 1.00 96.00 123 TYR A C 1
ATOM 1007 O O . TYR A 1 123 ? -16.698 -0.939 24.011 1.00 96.00 123 TYR A O 1
ATOM 1015 N N . LEU A 1 124 ? -16.576 -0.794 26.244 1.00 91.94 124 LEU A N 1
ATOM 1016 C CA . LEU A 1 124 ? -17.814 -1.540 26.486 1.00 91.94 124 LEU A CA 1
ATOM 1017 C C . LEU A 1 124 ? -19.068 -0.669 26.370 1.00 91.94 124 LEU A C 1
ATOM 1019 O O . LEU A 1 124 ? -20.168 -1.207 26.249 1.00 91.94 124 LEU A O 1
ATOM 1023 N N . SER A 1 125 ? -18.923 0.654 26.465 1.00 93.31 125 SER A N 1
ATOM 1024 C CA . SER A 1 125 ? -20.055 1.583 26.547 1.00 93.31 125 SER A CA 1
ATOM 1025 C C . SER A 1 125 ? -19.967 2.776 25.594 1.00 93.31 125 SER A C 1
ATOM 1027 O O . SER A 1 125 ? -20.942 3.519 25.459 1.00 93.31 125 SER A O 1
ATOM 1029 N N . ILE A 1 126 ? -18.829 2.974 24.925 1.00 96.69 126 ILE A N 1
ATOM 1030 C CA . ILE A 1 126 ? -18.640 4.084 23.994 1.00 96.69 126 ILE A CA 1
ATOM 1031 C C . ILE A 1 126 ? -19.531 3.961 22.753 1.00 96.69 126 ILE A C 1
ATOM 1033 O O . ILE A 1 126 ? -19.712 2.878 22.206 1.00 96.69 126 ILE A O 1
ATOM 1037 N N . SER A 1 127 ? -20.070 5.091 22.287 1.00 96.12 127 SER A N 1
ATOM 1038 C CA . SER A 1 127 ? -20.738 5.157 20.987 1.00 96.12 127 SER A CA 1
ATOM 1039 C C . SER A 1 127 ? -19.731 5.369 19.856 1.00 96.12 127 SER A C 1
ATOM 1041 O O . SER A 1 127 ? -18.679 5.992 20.052 1.00 96.12 127 SER A O 1
ATOM 1043 N N . LYS A 1 128 ? -20.106 4.938 18.647 1.00 96.12 128 LYS A N 1
ATOM 1044 C CA . LYS A 1 128 ? -19.359 5.176 17.406 1.00 96.12 128 LYS A CA 1
ATOM 1045 C C . LYS A 1 128 ? -18.977 6.649 17.233 1.00 96.12 128 LYS A C 1
ATOM 1047 O O . LYS A 1 128 ? -17.843 6.961 16.872 1.00 96.12 128 LYS A O 1
ATOM 1052 N N . GLU A 1 129 ? -19.911 7.566 17.480 1.00 97.25 129 GLU A N 1
ATOM 1053 C CA . GLU A 1 129 ? -19.708 9.008 17.289 1.00 97.25 129 GLU A CA 1
ATOM 1054 C C . GLU A 1 129 ? -18.651 9.553 18.249 1.00 97.25 129 GLU A C 1
ATOM 1056 O O . GLU A 1 129 ? -17.764 10.298 17.830 1.00 97.25 129 GLU A O 1
ATOM 1061 N N . LEU A 1 130 ? -18.719 9.156 19.524 1.00 97.50 130 LEU A N 1
ATOM 1062 C CA . LEU A 1 130 ? -17.751 9.589 20.526 1.00 97.50 130 LEU A CA 1
ATOM 1063 C C . LEU A 1 130 ? -16.369 8.982 20.257 1.00 97.50 130 LEU A C 1
ATOM 1065 O O . LEU A 1 130 ? -15.367 9.687 20.350 1.00 97.50 130 LEU A O 1
ATOM 1069 N N . PHE A 1 131 ? -16.304 7.709 19.854 1.00 98.31 131 PHE A N 1
ATOM 1070 C CA . PHE A 1 131 ? -15.045 7.087 19.448 1.00 98.31 131 PHE A CA 1
ATOM 1071 C C . PHE A 1 131 ? -14.396 7.831 18.274 1.00 98.31 131 PHE A C 1
ATOM 1073 O O . PHE A 1 131 ? -13.217 8.175 18.344 1.00 98.31 131 PHE A O 1
ATOM 1080 N N . LEU A 1 132 ? -15.156 8.124 17.211 1.00 98.06 132 LEU A N 1
ATOM 1081 C CA . LEU A 1 132 ? -14.657 8.866 16.046 1.00 98.06 132 LEU A CA 1
ATOM 1082 C C . LEU A 1 132 ? -14.181 10.273 16.419 1.00 98.06 132 LEU A C 1
ATOM 1084 O O . LEU A 1 132 ? -13.175 10.742 15.884 1.00 98.06 132 LEU A O 1
ATOM 1088 N N . GLN A 1 133 ? -14.877 10.939 17.342 1.00 98.06 133 GLN A N 1
ATOM 1089 C CA . GLN A 1 133 ? -14.482 12.250 17.843 1.00 98.06 133 GLN A CA 1
ATOM 1090 C C . GLN A 1 133 ? -13.131 12.197 18.570 1.00 98.06 133 GLN A C 1
ATOM 1092 O O . GLN A 1 133 ? -12.248 12.998 18.260 1.00 98.06 133 GLN A O 1
ATOM 1097 N N . GLU A 1 134 ? -12.949 11.260 19.501 1.00 98.00 134 GLU A N 1
ATOM 1098 C CA . GLU A 1 134 ? -11.698 11.133 20.260 1.00 98.00 134 GLU A CA 1
ATOM 1099 C C . GLU A 1 134 ? -10.543 10.627 19.382 1.00 98.00 134 GLU A C 1
ATOM 1101 O O . GLU A 1 134 ? -9.433 11.152 19.469 1.00 98.00 134 GLU A O 1
ATOM 1106 N N . LEU A 1 135 ? -10.811 9.695 18.457 1.00 97.44 135 LEU A N 1
ATOM 1107 C CA . LEU A 1 135 ? -9.851 9.256 17.439 1.00 97.44 135 LEU A CA 1
ATOM 1108 C C . LEU A 1 135 ? -9.354 10.439 16.609 1.00 97.44 135 LEU A C 1
ATOM 1110 O O . LEU A 1 135 ? -8.150 10.579 16.390 1.00 97.44 135 LEU A O 1
ATOM 1114 N N . LYS A 1 136 ? -10.274 11.281 16.129 1.00 95.38 136 LYS A N 1
ATOM 1115 C CA . LYS A 1 136 ? -9.930 12.467 15.348 1.00 95.38 136 LYS A CA 1
ATOM 1116 C C . LYS A 1 136 ? -9.108 13.452 16.174 1.00 95.38 136 LYS A C 1
ATOM 1118 O O . LYS A 1 136 ? -8.130 13.974 15.657 1.00 95.38 136 LYS A O 1
ATOM 1123 N N . ALA A 1 137 ? -9.471 13.675 17.435 1.00 95.94 137 ALA A N 1
ATOM 1124 C CA . ALA A 1 137 ? -8.735 14.572 18.317 1.00 95.94 137 ALA A CA 1
ATOM 1125 C C . ALA A 1 137 ? -7.286 14.102 18.542 1.00 95.94 137 ALA A C 1
ATOM 1127 O O . ALA A 1 137 ? -6.371 14.905 18.379 1.00 95.94 137 ALA A O 1
ATOM 1128 N N . ASP A 1 138 ? -7.061 12.809 18.809 1.00 95.50 138 ASP A N 1
ATOM 1129 C CA . ASP A 1 138 ? -5.701 12.250 18.875 1.00 95.50 138 ASP A CA 1
ATOM 1130 C C . ASP A 1 138 ? -4.970 12.416 17.524 1.00 95.50 138 ASP A C 1
ATOM 1132 O O . ASP A 1 138 ? -3.822 12.851 17.476 1.00 95.50 138 ASP A O 1
ATOM 1136 N N . CYS A 1 139 ? -5.639 12.139 16.398 1.00 93.50 139 CYS A N 1
ATOM 1137 C CA . CYS A 1 139 ? -5.052 12.285 15.059 1.00 93.50 139 CYS A CA 1
ATOM 1138 C C . CYS A 1 139 ? -4.657 13.731 14.715 1.00 93.50 139 CYS A C 1
ATOM 1140 O O . CYS A 1 139 ? -3.620 13.939 14.091 1.00 93.50 139 CYS A O 1
ATOM 1142 N N . ASP A 1 140 ? -5.464 14.719 15.101 1.00 91.19 140 ASP A N 1
ATOM 1143 C CA . ASP A 1 140 ? -5.193 16.138 14.852 1.00 91.19 140 ASP A CA 1
ATOM 1144 C C . ASP A 1 140 ? -4.031 16.653 15.734 1.00 91.19 140 ASP A C 1
ATOM 1146 O O . ASP A 1 140 ? -3.282 17.540 15.318 1.00 91.19 140 ASP A O 1
ATOM 1150 N N . GLU A 1 141 ? -3.837 16.074 16.928 1.00 91.06 141 GLU A N 1
ATOM 1151 C CA . GLU A 1 141 ? -2.691 16.347 17.812 1.00 91.06 141 GLU A CA 1
ATOM 1152 C C . GLU A 1 141 ? -1.387 15.691 17.317 1.00 91.06 141 GLU A C 1
ATOM 1154 O O . GLU A 1 141 ? -0.284 16.194 17.578 1.00 91.06 141 GLU A O 1
ATOM 1159 N N . ILE A 1 142 ? -1.490 14.594 16.556 1.00 84.44 142 ILE A N 1
ATOM 1160 C CA . ILE A 1 142 ? -0.368 13.964 15.854 1.00 84.44 142 ILE A CA 1
ATOM 1161 C C . ILE A 1 142 ? 0.078 14.902 14.728 1.00 84.44 142 ILE A C 1
ATOM 1163 O O . ILE A 1 142 ? -0.374 14.850 13.587 1.00 84.44 142 ILE A O 1
ATOM 1167 N N . GLY A 1 143 ? 0.991 15.803 15.092 1.00 69.88 143 GLY A N 1
ATOM 1168 C CA . GLY A 1 143 ? 1.589 16.767 14.179 1.00 69.88 143 GLY A CA 1
ATOM 1169 C C . GLY A 1 143 ? 2.267 16.131 12.960 1.00 69.88 143 GLY A C 1
ATOM 1170 O O . GLY A 1 143 ? 2.431 14.916 12.830 1.00 69.88 143 GLY A O 1
ATOM 1171 N N . GLU A 1 144 ? 2.689 16.991 12.042 1.00 68.56 144 GLU A N 1
ATOM 1172 C CA . GLU A 1 144 ? 3.166 16.584 10.721 1.00 68.56 144 GLU A CA 1
ATOM 1173 C C . GLU A 1 144 ? 4.420 15.698 10.764 1.00 68.56 144 GLU A C 1
ATOM 1175 O O . GLU A 1 144 ? 5.270 15.813 11.648 1.00 68.56 144 GLU A O 1
ATOM 1180 N N . GLY A 1 145 ? 4.540 14.800 9.781 1.00 66.94 145 GLY A N 1
ATOM 1181 C CA . GLY A 1 145 ? 5.699 13.911 9.647 1.00 66.94 145 GLY A CA 1
ATOM 1182 C C . GLY A 1 145 ? 5.724 12.730 10.622 1.00 66.94 145 GLY A C 1
ATOM 1183 O O . GLY A 1 145 ? 6.725 12.023 10.685 1.00 66.94 145 GLY A O 1
ATOM 1184 N N . LYS A 1 146 ? 4.636 12.485 11.363 1.00 75.75 146 LYS A N 1
ATOM 1185 C CA . LYS A 1 146 ? 4.497 11.339 12.278 1.00 75.75 146 LYS A CA 1
ATOM 1186 C C . LYS A 1 146 ? 3.803 10.113 11.660 1.00 75.75 146 LYS A C 1
ATOM 1188 O O . LYS A 1 146 ? 3.294 9.268 12.385 1.00 75.75 146 LYS A O 1
ATOM 1193 N N . ASN A 1 147 ? 3.835 9.981 10.331 1.00 80.62 147 ASN A N 1
ATOM 1194 C CA . ASN A 1 147 ? 3.396 8.785 9.583 1.00 80.62 147 ASN A CA 1
ATOM 1195 C C . ASN A 1 147 ? 1.926 8.398 9.795 1.00 80.62 147 ASN A C 1
ATOM 1197 O O . ASN A 1 147 ? 1.557 7.231 9.670 1.00 80.62 147 ASN A O 1
ATOM 1201 N N . LEU A 1 148 ? 1.067 9.373 10.102 1.00 89.06 148 LEU A N 1
ATOM 1202 C CA . LEU A 1 148 ? -0.349 9.117 10.338 1.00 89.06 148 LEU A CA 1
ATOM 1203 C C . LEU A 1 148 ? -1.018 8.451 9.122 1.00 89.06 148 LEU A C 1
ATOM 1205 O O . LEU A 1 148 ? -1.789 7.511 9.295 1.00 89.06 148 LEU A O 1
ATOM 1209 N N . GLY A 1 149 ? -0.683 8.861 7.895 1.00 89.25 149 GLY A N 1
ATOM 1210 C CA . GLY A 1 149 ? -1.144 8.213 6.666 1.00 89.25 149 GLY A CA 1
ATOM 1211 C C . GLY A 1 149 ? -0.729 6.749 6.546 1.00 89.25 149 GLY A C 1
ATOM 1212 O O . GLY A 1 149 ? -1.557 5.915 6.169 1.00 89.25 149 GLY A O 1
ATOM 1213 N N . GLU A 1 150 ? 0.502 6.406 6.934 1.00 87.19 150 GLU A N 1
ATOM 1214 C CA . GLU A 1 150 ? 0.975 5.017 6.961 1.00 87.19 150 GLU A CA 1
ATOM 1215 C C . GLU A 1 150 ? 0.199 4.195 8.000 1.00 87.19 150 GLU A C 1
ATOM 1217 O O . GLU A 1 150 ? -0.284 3.105 7.686 1.00 87.19 150 GLU A O 1
ATOM 1222 N N . LEU A 1 151 ? 0.001 4.737 9.208 1.00 90.44 151 LEU A N 1
ATOM 1223 C CA . LEU A 1 151 ? -0.757 4.082 10.281 1.00 90.44 151 LEU A CA 1
ATOM 1224 C C . LEU A 1 151 ? -2.215 3.839 9.882 1.00 90.44 151 LEU A C 1
ATOM 1226 O O . LEU A 1 151 ? -2.741 2.740 10.058 1.00 90.44 151 LEU A O 1
ATOM 1230 N N . LYS A 1 152 ? -2.870 4.835 9.285 1.00 93.38 152 LYS A N 1
ATOM 1231 C CA . LYS A 1 152 ? -4.256 4.710 8.822 1.00 93.38 152 LYS A CA 1
ATOM 1232 C C . LYS A 1 152 ? -4.390 3.748 7.643 1.00 93.38 152 LYS A C 1
ATOM 1234 O O . LYS A 1 152 ? -5.315 2.938 7.603 1.00 93.38 152 LYS A O 1
ATOM 1239 N N . SER A 1 153 ? -3.424 3.753 6.725 1.00 91.88 153 SER A N 1
ATOM 1240 C CA . SER A 1 153 ? -3.349 2.756 5.649 1.00 91.88 153 SER A CA 1
ATOM 1241 C C . SER A 1 153 ? -3.143 1.342 6.192 1.00 91.88 153 SER A C 1
ATOM 1243 O O . SER A 1 153 ? -3.682 0.386 5.638 1.00 91.88 153 SER A O 1
ATOM 1245 N N . TYR A 1 154 ? -2.412 1.196 7.300 1.00 91.44 154 TYR A N 1
ATOM 1246 C CA . TYR A 1 154 ? -2.226 -0.079 7.986 1.00 91.44 154 TYR A CA 1
ATOM 1247 C C . TYR A 1 154 ? -3.515 -0.588 8.654 1.00 91.44 154 TYR A C 1
ATOM 1249 O O . TYR A 1 154 ? -3.803 -1.786 8.607 1.00 91.44 154 TYR A O 1
ATOM 1257 N N . VAL A 1 155 ? -4.329 0.298 9.239 1.00 94.38 155 VAL A N 1
ATOM 1258 C CA . VAL A 1 155 ? -5.674 -0.065 9.726 1.00 94.38 155 VAL A CA 1
ATOM 1259 C C . VAL A 1 155 ? -6.552 -0.523 8.560 1.00 94.38 155 VAL A C 1
ATOM 1261 O O . VAL A 1 155 ? -7.101 -1.624 8.601 1.00 94.38 155 VAL A O 1
ATOM 1264 N N . LEU A 1 156 ? -6.603 0.253 7.473 1.00 95.19 156 LEU A N 1
ATOM 1265 C CA . LEU A 1 156 ? -7.370 -0.106 6.279 1.00 95.19 156 LEU A CA 1
ATOM 1266 C C . LEU A 1 156 ? -6.918 -1.452 5.679 1.00 95.19 156 LEU A C 1
ATOM 1268 O O . LEU A 1 156 ? -7.746 -2.272 5.291 1.00 95.19 156 LEU A O 1
ATOM 1272 N N . LEU A 1 157 ? -5.612 -1.731 5.661 1.00 93.12 157 LEU A N 1
ATOM 1273 C CA . LEU A 1 157 ? -5.057 -3.015 5.223 1.00 93.12 157 LEU A CA 1
ATOM 1274 C C . LEU A 1 157 ? -5.574 -4.200 6.047 1.00 93.12 157 LEU A C 1
ATOM 1276 O O . LEU A 1 157 ? -5.912 -5.241 5.474 1.00 93.12 157 LEU A O 1
ATOM 1280 N N . GLN A 1 158 ? -5.633 -4.058 7.372 1.00 92.38 158 GLN A N 1
ATOM 1281 C CA . GLN A 1 158 ? -6.155 -5.098 8.264 1.00 92.38 158 GLN A CA 1
ATOM 1282 C C . GLN A 1 158 ? -7.647 -5.344 8.018 1.00 92.38 158 GLN A C 1
ATOM 1284 O O . GLN A 1 158 ? -8.076 -6.497 7.938 1.00 92.38 158 GLN A O 1
ATOM 1289 N N . VAL A 1 159 ? -8.425 -4.279 7.819 1.00 92.88 159 VAL A N 1
ATOM 1290 C CA . VAL A 1 159 ? -9.868 -4.352 7.538 1.00 92.88 159 VAL A CA 1
ATOM 1291 C C . VAL A 1 159 ? -10.125 -5.033 6.196 1.00 92.88 159 VAL A C 1
ATOM 1293 O O . VAL A 1 159 ? -10.900 -5.985 6.128 1.00 92.88 159 VAL A O 1
ATOM 1296 N N . LEU A 1 160 ? -9.423 -4.622 5.135 1.00 91.44 160 LEU A N 1
ATOM 1297 C CA . LEU A 1 160 ? -9.535 -5.245 3.812 1.00 91.44 160 LEU A CA 1
ATOM 1298 C C . LEU A 1 160 ? -9.129 -6.722 3.847 1.00 91.44 160 LEU A C 1
ATOM 1300 O O . LEU A 1 160 ? -9.829 -7.563 3.285 1.00 91.44 160 LEU A O 1
ATOM 1304 N N . SER A 1 161 ? -8.039 -7.051 4.547 1.00 89.56 161 SER A N 1
ATOM 1305 C CA . SER A 1 161 ? -7.606 -8.444 4.722 1.00 89.56 161 SER A CA 1
ATOM 1306 C C . SER A 1 161 ? -8.674 -9.281 5.434 1.00 89.56 161 SER A C 1
ATOM 1308 O O . SER A 1 161 ? -8.925 -10.417 5.038 1.00 89.56 161 SER A O 1
ATOM 1310 N N . THR A 1 162 ? -9.331 -8.707 6.445 1.00 89.00 162 THR A N 1
ATOM 1311 C CA . THR A 1 162 ? -10.407 -9.359 7.206 1.00 89.00 162 THR A CA 1
ATOM 1312 C C . THR A 1 162 ? -11.653 -9.576 6.349 1.00 89.00 162 THR A C 1
ATOM 1314 O O . THR A 1 162 ? -12.193 -10.678 6.320 1.00 89.00 162 THR A O 1
ATOM 1317 N N . LYS A 1 163 ? -12.097 -8.544 5.623 1.00 87.50 163 LYS A N 1
ATOM 1318 C CA . LYS A 1 163 ? -13.316 -8.588 4.801 1.00 87.50 163 LYS A CA 1
ATOM 1319 C C . LYS A 1 163 ? -13.199 -9.531 3.617 1.00 87.50 163 LYS A C 1
ATOM 1321 O O . LYS A 1 163 ? -14.163 -10.199 3.258 1.00 87.50 163 LYS A O 1
ATOM 1326 N N . LEU A 1 164 ? -12.041 -9.524 2.969 1.00 83.38 164 LEU A N 1
ATOM 1327 C CA . LEU A 1 164 ? -11.890 -10.140 1.658 1.00 83.38 164 LEU A CA 1
ATOM 1328 C C . LEU A 1 164 ? -11.240 -11.519 1.761 1.00 83.38 164 LEU A C 1
ATOM 1330 O O . LEU A 1 164 ? -11.417 -12.325 0.857 1.00 83.38 164 LEU A O 1
ATOM 1334 N N . GLY A 1 165 ? -10.505 -11.815 2.842 1.00 71.44 165 GLY A N 1
ATOM 1335 C CA . GLY A 1 165 ? -9.797 -13.091 3.014 1.00 71.44 165 GLY A CA 1
ATOM 1336 C C . GLY A 1 165 ? -8.738 -13.357 1.934 1.00 71.44 165 GLY A C 1
ATOM 1337 O O . GLY A 1 165 ? -8.234 -14.473 1.806 1.00 71.44 165 GLY A O 1
ATOM 1338 N N . GLU A 1 166 ? -8.412 -12.340 1.136 1.00 73.88 166 GLU A N 1
ATOM 1339 C CA . GLU A 1 166 ? -7.513 -12.411 -0.005 1.00 73.88 166 GLU A CA 1
ATOM 1340 C C . GLU A 1 166 ? -6.233 -11.624 0.265 1.00 73.88 166 GLU A C 1
ATOM 1342 O O . GLU A 1 166 ? -6.119 -10.791 1.165 1.00 73.88 166 GLU A O 1
ATOM 1347 N N . GLN A 1 167 ? -5.245 -11.882 -0.578 1.00 83.12 167 GLN A N 1
ATOM 1348 C CA . GLN A 1 167 ? -4.004 -11.139 -0.566 1.00 83.12 167 GLN A CA 1
ATOM 1349 C C . GLN A 1 167 ? -4.187 -9.699 -1.051 1.00 83.12 167 GLN A C 1
ATOM 1351 O O . GLN A 1 167 ? -4.658 -9.464 -2.166 1.00 83.12 167 GLN A O 1
ATOM 1356 N N . VAL A 1 168 ? -3.696 -8.752 -0.252 1.00 91.06 168 VAL A N 1
ATOM 1357 C CA . VAL A 1 168 ? -3.696 -7.321 -0.573 1.00 91.06 168 VAL A CA 1
ATOM 1358 C C . VAL A 1 168 ? -2.308 -6.896 -1.051 1.00 91.06 168 VAL A C 1
ATOM 1360 O O . VAL A 1 168 ? -1.284 -7.233 -0.453 1.00 91.06 168 VAL A O 1
ATOM 1363 N N . TYR A 1 169 ? -2.246 -6.160 -2.154 1.00 93.31 169 TYR A N 1
ATOM 1364 C CA . TYR A 1 169 ? -1.030 -5.497 -2.610 1.00 93.31 169 TYR A CA 1
ATOM 1365 C C . TYR A 1 169 ? -0.928 -4.120 -1.968 1.00 93.31 169 TYR A C 1
ATOM 1367 O O . TYR A 1 169 ? -1.915 -3.402 -1.895 1.00 93.31 169 TYR A O 1
ATOM 1375 N N . VAL A 1 170 ? 0.258 -3.725 -1.529 1.00 93.94 170 VAL A N 1
ATOM 1376 C CA . VAL A 1 170 ? 0.471 -2.402 -0.938 1.00 93.94 170 VAL A CA 1
ATOM 1377 C C . VAL A 1 170 ? 1.510 -1.679 -1.771 1.00 93.94 170 VAL A C 1
ATOM 1379 O O . VAL A 1 170 ? 2.680 -2.059 -1.778 1.00 93.94 170 VAL A O 1
ATOM 1382 N N . PHE A 1 171 ? 1.066 -0.688 -2.532 1.00 94.44 171 PHE A N 1
ATOM 1383 C CA . PHE A 1 171 ? 1.927 0.172 -3.325 1.00 94.44 171 PHE A CA 1
ATOM 1384 C C . PHE A 1 171 ? 2.465 1.272 -2.421 1.00 94.44 171 PHE A C 1
ATOM 1386 O O . PHE A 1 171 ? 1.749 2.217 -2.107 1.00 94.44 171 PHE A O 1
ATOM 1393 N N . CYS A 1 172 ? 3.702 1.104 -1.963 1.00 89.44 172 CYS A N 1
ATOM 1394 C CA . CYS A 1 172 ? 4.277 1.873 -0.862 1.00 89.44 172 CYS A CA 1
ATOM 1395 C C . CYS A 1 172 ? 5.673 2.410 -1.176 1.00 89.44 172 CYS A C 1
ATOM 1397 O O . CYS A 1 172 ? 6.320 2.007 -2.150 1.00 89.44 172 CYS A O 1
ATOM 1399 N N . SER A 1 173 ? 6.154 3.295 -0.304 1.00 77.56 173 SER A N 1
ATOM 1400 C CA . SER A 1 173 ? 7.533 3.777 -0.323 1.00 77.56 173 SER A CA 1
ATOM 1401 C C . SER A 1 173 ? 8.581 2.649 -0.293 1.00 77.56 173 SER A C 1
ATOM 1403 O O . SER A 1 173 ? 8.346 1.531 0.176 1.00 77.56 173 SER A O 1
ATOM 1405 N N . ASP A 1 174 ? 9.786 2.968 -0.774 1.00 70.25 174 ASP A N 1
ATOM 1406 C CA . ASP A 1 174 ? 10.971 2.106 -0.681 1.00 70.25 174 ASP A CA 1
ATOM 1407 C C . ASP A 1 174 ? 11.550 2.050 0.754 1.00 70.25 174 ASP A C 1
ATOM 1409 O O . ASP A 1 174 ? 12.530 1.336 0.991 1.00 70.25 174 ASP A O 1
ATOM 1413 N N . ASP A 1 175 ? 10.962 2.750 1.732 1.00 70.38 175 ASP A N 1
ATOM 1414 C CA . ASP A 1 175 ? 11.391 2.690 3.132 1.00 70.38 175 ASP A CA 1
ATOM 1415 C C . ASP A 1 175 ? 11.251 1.269 3.710 1.00 70.38 175 ASP A C 1
ATOM 1417 O O . ASP A 1 175 ? 10.278 0.550 3.467 1.00 70.38 175 ASP A O 1
ATOM 1421 N N . LYS A 1 176 ? 12.279 0.803 4.427 1.00 68.94 176 LYS A N 1
ATOM 1422 C CA . LYS A 1 176 ? 12.319 -0.571 4.946 1.00 68.94 176 LYS A CA 1
ATOM 1423 C C . LYS A 1 176 ? 11.422 -0.744 6.175 1.00 68.94 176 LYS A C 1
ATOM 1425 O O . LYS A 1 176 ? 10.852 -1.824 6.341 1.00 68.94 176 LYS A O 1
ATOM 1430 N N . ASN A 1 177 ? 11.326 0.265 7.034 1.00 66.69 177 ASN A N 1
ATOM 1431 C CA . ASN A 1 177 ? 10.570 0.191 8.280 1.00 66.69 177 ASN A CA 1
ATOM 1432 C C . ASN A 1 177 ? 9.073 0.172 7.973 1.00 66.69 177 ASN A C 1
ATOM 1434 O O . ASN A 1 177 ? 8.397 -0.764 8.400 1.00 66.69 177 ASN A O 1
ATOM 1438 N N . ALA A 1 178 ? 8.609 1.070 7.096 1.00 66.31 178 ALA A N 1
ATOM 1439 C CA . ALA A 1 178 ? 7.222 1.089 6.621 1.00 66.31 178 ALA A CA 1
ATOM 1440 C C . ALA A 1 178 ? 6.793 -0.280 6.049 1.00 66.31 178 ALA A C 1
ATOM 1442 O O . ALA A 1 178 ? 5.742 -0.829 6.382 1.00 66.31 178 ALA A O 1
ATOM 1443 N N . ARG A 1 179 ? 7.664 -0.912 5.247 1.00 76.44 179 ARG A N 1
ATOM 1444 C CA . ARG A 1 179 ? 7.393 -2.227 4.639 1.00 76.44 179 ARG A CA 1
ATOM 1445 C C . ARG A 1 179 ? 7.449 -3.394 5.622 1.00 76.44 179 ARG A C 1
ATOM 1447 O O . ARG A 1 179 ? 6.758 -4.388 5.410 1.00 76.44 179 ARG A O 1
ATOM 1454 N N . SER A 1 180 ? 8.270 -3.309 6.668 1.00 70.75 180 SER A N 1
ATOM 1455 C CA . SER A 1 180 ? 8.420 -4.398 7.643 1.00 70.75 180 SER A CA 1
ATOM 1456 C C . SER A 1 180 ? 7.139 -4.598 8.451 1.00 70.75 180 SER A C 1
ATOM 1458 O O . SER A 1 180 ? 6.718 -5.741 8.632 1.00 70.75 180 SER A O 1
ATOM 1460 N N . GLY A 1 181 ? 6.476 -3.502 8.836 1.00 72.62 181 GLY A N 1
ATOM 1461 C CA . GLY A 1 181 ? 5.185 -3.563 9.512 1.00 72.62 181 GLY A CA 1
ATOM 1462 C C . GLY A 1 181 ? 4.112 -4.214 8.646 1.00 72.62 181 GLY A C 1
ATOM 1463 O O . GLY A 1 181 ? 3.515 -5.209 9.046 1.00 72.62 181 GLY A O 1
ATOM 1464 N N . ILE A 1 182 ? 3.947 -3.745 7.407 1.00 79.19 182 ILE A N 1
ATOM 1465 C CA . ILE A 1 182 ? 2.973 -4.286 6.440 1.00 79.19 182 ILE A CA 1
ATOM 1466 C C . ILE A 1 182 ? 3.111 -5.807 6.263 1.00 79.19 182 ILE A C 1
ATOM 1468 O O . ILE A 1 182 ? 2.120 -6.533 6.234 1.00 79.19 182 ILE A O 1
ATOM 1472 N N . VAL A 1 183 ? 4.341 -6.310 6.148 1.00 75.44 183 VAL A N 1
ATOM 1473 C CA . VAL A 1 183 ? 4.601 -7.737 5.889 1.00 75.44 183 VAL A CA 1
ATOM 1474 C C . VAL A 1 183 ? 4.294 -8.608 7.102 1.00 75.44 183 VAL A C 1
ATOM 1476 O O . VAL A 1 183 ? 3.950 -9.777 6.925 1.00 75.44 183 VAL A O 1
ATOM 1479 N N . SER A 1 184 ? 4.379 -8.060 8.316 1.00 72.19 184 SER A N 1
ATOM 1480 C CA . SER A 1 184 ? 4.088 -8.804 9.546 1.00 72.19 184 SER A CA 1
ATOM 1481 C C . SER A 1 184 ? 2.637 -9.303 9.621 1.00 72.19 184 SER A C 1
ATOM 1483 O O . SER A 1 184 ? 2.387 -10.343 10.222 1.00 72.19 184 SER A O 1
ATOM 1485 N N . LEU A 1 185 ? 1.706 -8.650 8.910 1.00 72.62 185 LEU A N 1
ATOM 1486 C CA . LEU A 1 185 ? 0.317 -9.101 8.753 1.00 72.62 185 LEU A CA 1
ATOM 1487 C C . LEU A 1 185 ? 0.178 -10.404 7.947 1.00 72.62 185 LEU A C 1
ATOM 1489 O O . LEU A 1 185 ? -0.883 -11.021 7.948 1.00 72.62 185 LEU A O 1
ATOM 1493 N N . GLY A 1 186 ? 1.216 -10.829 7.219 1.00 71.56 186 GLY A N 1
ATOM 1494 C CA . GLY A 1 186 ? 1.258 -12.094 6.477 1.00 71.56 186 GLY A CA 1
ATOM 1495 C C . GLY A 1 186 ? 0.425 -12.136 5.187 1.00 71.56 186 GLY A C 1
ATOM 1496 O O . GLY A 1 186 ? 0.813 -12.826 4.242 1.00 71.56 186 GLY A O 1
ATOM 1497 N N . SER A 1 187 ? -0.662 -11.367 5.086 1.00 74.94 187 SER A N 1
ATOM 1498 C CA . SER A 1 187 ? -1.548 -11.300 3.910 1.00 74.94 187 SER A CA 1
ATOM 1499 C C . SER A 1 187 ? -1.096 -10.297 2.840 1.00 74.94 187 SER A C 1
ATOM 1501 O O . SER A 1 187 ? -1.548 -10.375 1.696 1.00 74.94 187 SER A O 1
ATOM 1503 N N . ALA A 1 188 ? -0.191 -9.372 3.172 1.00 86.62 188 ALA A N 1
ATOM 1504 C CA . ALA A 1 188 ? 0.160 -8.242 2.315 1.00 86.62 188 ALA A CA 1
ATOM 1505 C C . ALA A 1 188 ? 1.380 -8.504 1.415 1.00 86.62 188 ALA A C 1
ATOM 1507 O O . ALA A 1 188 ? 2.325 -9.183 1.818 1.00 86.62 188 ALA A O 1
ATOM 1508 N N . ARG A 1 189 ? 1.395 -7.937 0.202 1.00 90.50 189 ARG A N 1
ATOM 1509 C CA . ARG A 1 189 ? 2.560 -7.907 -0.706 1.00 90.50 189 ARG A CA 1
ATOM 1510 C C . ARG A 1 189 ? 2.919 -6.476 -1.079 1.00 90.50 189 ARG A C 1
ATOM 1512 O O . ARG A 1 189 ? 2.172 -5.831 -1.811 1.00 90.50 189 ARG A O 1
ATOM 1519 N N . CYS A 1 190 ? 4.086 -6.014 -0.651 1.00 92.62 190 CYS A N 1
ATOM 1520 C CA . CYS A 1 190 ? 4.551 -4.669 -0.963 1.00 92.62 190 CYS A CA 1
ATOM 1521 C C . CYS A 1 190 ? 5.041 -4.565 -2.414 1.00 92.62 190 CYS A C 1
ATOM 1523 O O . CYS A 1 190 ? 5.715 -5.462 -2.929 1.00 92.62 190 CYS A O 1
ATOM 1525 N N . ILE A 1 191 ? 4.732 -3.444 -3.056 1.00 93.94 191 ILE A N 1
ATOM 1526 C CA . ILE A 1 191 ? 5.203 -3.066 -4.385 1.00 93.94 191 ILE A CA 1
ATOM 1527 C C . ILE A 1 191 ? 5.724 -1.636 -4.282 1.00 93.94 191 ILE A C 1
ATOM 1529 O O . ILE A 1 191 ? 4.970 -0.701 -4.050 1.00 93.94 191 ILE A O 1
ATOM 1533 N N . SER A 1 192 ? 7.024 -1.461 -4.463 1.00 92.69 192 SER A N 1
ATOM 1534 C CA . SER A 1 192 ? 7.618 -0.134 -4.586 1.00 92.69 192 SER A CA 1
ATOM 1535 C C . SER A 1 192 ? 7.584 0.381 -6.019 1.00 92.69 192 SER A C 1
ATOM 1537 O O . SER A 1 192 ? 7.274 -0.361 -6.952 1.00 92.69 192 SER A O 1
ATOM 1539 N N . VAL A 1 193 ? 7.957 1.642 -6.228 1.00 93.25 193 VAL A N 1
ATOM 1540 C CA . VAL A 1 193 ? 8.000 2.257 -7.564 1.00 93.25 193 VAL A CA 1
ATOM 1541 C C . VAL A 1 193 ? 8.895 1.469 -8.530 1.00 93.25 193 VAL A C 1
ATOM 1543 O O . VAL A 1 193 ? 8.489 1.193 -9.659 1.00 93.25 193 VAL A O 1
ATOM 1546 N N . LEU A 1 194 ? 10.074 1.017 -8.082 1.00 93.69 194 LEU A N 1
ATOM 1547 C CA . LEU A 1 194 ? 10.946 0.158 -8.892 1.00 93.69 194 LEU A CA 1
ATOM 1548 C C . LEU A 1 194 ? 10.224 -1.131 -9.298 1.00 93.69 194 LEU A C 1
ATOM 1550 O O . LEU A 1 194 ? 10.228 -1.534 -10.460 1.00 93.69 194 LEU A O 1
ATOM 1554 N N . THR A 1 195 ? 9.600 -1.802 -8.334 1.00 93.94 195 THR A N 1
ATOM 1555 C CA . THR A 1 195 ? 8.996 -3.122 -8.557 1.00 93.94 195 THR A CA 1
ATOM 1556 C C . THR A 1 195 ? 7.633 -3.044 -9.247 1.00 93.94 195 THR A C 1
ATOM 1558 O O . THR A 1 195 ? 7.211 -4.034 -9.852 1.00 93.94 195 THR A O 1
ATOM 1561 N N . ALA A 1 196 ? 7.008 -1.863 -9.292 1.00 95.75 196 ALA A N 1
ATOM 1562 C CA . ALA A 1 196 ? 5.835 -1.574 -10.108 1.00 95.75 196 ALA A CA 1
ATOM 1563 C C . ALA A 1 196 ? 6.125 -1.773 -11.602 1.00 95.75 196 ALA A C 1
ATOM 1565 O O . ALA A 1 196 ? 5.316 -2.390 -12.286 1.00 95.75 196 ALA A O 1
ATOM 1566 N N . PHE A 1 197 ? 7.310 -1.397 -12.102 1.00 96.12 197 PHE A N 1
ATOM 1567 C CA . PHE A 1 197 ? 7.712 -1.706 -13.484 1.00 96.12 197 PHE A CA 1
ATOM 1568 C C . PHE A 1 197 ? 7.714 -3.208 -13.769 1.00 96.12 197 PHE A C 1
ATOM 1570 O O . PHE A 1 197 ? 7.190 -3.662 -14.787 1.00 96.12 197 PHE A O 1
ATOM 1577 N N . MET A 1 198 ? 8.261 -4.003 -12.843 1.00 95.00 198 MET A N 1
ATOM 1578 C CA . MET A 1 198 ? 8.234 -5.458 -12.979 1.00 95.00 198 MET A CA 1
ATOM 1579 C C . MET A 1 198 ? 6.800 -5.987 -12.952 1.00 95.00 198 MET A C 1
ATOM 1581 O O . MET A 1 198 ? 6.495 -6.967 -13.634 1.00 95.00 198 MET A O 1
ATOM 1585 N N . ARG A 1 199 ? 5.923 -5.365 -12.154 1.00 94.94 199 ARG A N 1
ATOM 1586 C CA . ARG A 1 199 ? 4.528 -5.780 -12.064 1.00 94.94 199 ARG A CA 1
ATOM 1587 C C . ARG A 1 199 ? 3.754 -5.457 -13.335 1.00 94.94 199 ARG A C 1
ATOM 1589 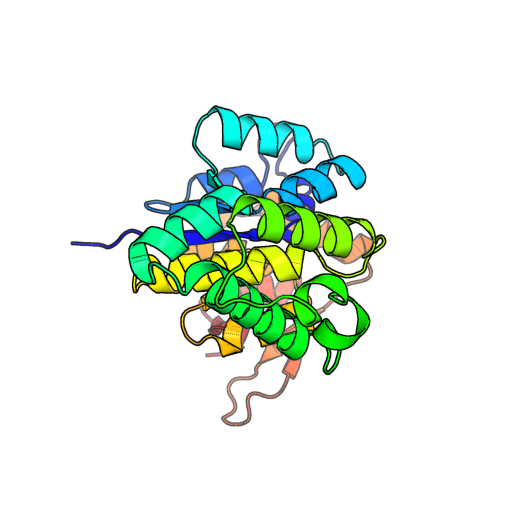O O . ARG A 1 199 ? 3.128 -6.361 -13.873 1.00 94.94 199 ARG A O 1
ATOM 1596 N N . LEU A 1 200 ? 3.871 -4.236 -13.846 1.00 96.69 200 LEU A N 1
ATOM 1597 C CA . LEU A 1 200 ? 3.263 -3.805 -15.105 1.00 96.69 200 LEU A CA 1
ATOM 1598 C C . LEU A 1 200 ? 3.674 -4.703 -16.273 1.00 96.69 200 LEU A C 1
ATOM 1600 O O . LEU A 1 200 ? 2.831 -5.089 -17.079 1.00 96.69 200 LEU A O 1
ATOM 1604 N N . TYR A 1 201 ? 4.948 -5.098 -16.327 1.00 95.69 201 TYR A N 1
ATOM 1605 C CA . TYR A 1 201 ? 5.436 -6.046 -17.324 1.00 95.69 201 TYR A CA 1
ATOM 1606 C C . TYR A 1 201 ? 4.787 -7.429 -17.182 1.00 95.69 201 TYR A C 1
ATOM 1608 O O . TYR A 1 201 ? 4.314 -7.996 -18.163 1.00 95.69 201 TYR A O 1
ATOM 1616 N N . LYS A 1 202 ? 4.726 -7.970 -15.956 1.00 93.25 202 LYS A N 1
ATOM 1617 C CA . LYS A 1 202 ? 4.113 -9.282 -15.679 1.00 93.25 202 LYS A CA 1
ATOM 1618 C C . LYS A 1 202 ? 2.608 -9.316 -15.940 1.00 93.25 202 LYS A C 1
ATOM 1620 O O . LYS A 1 202 ? 2.091 -10.365 -16.304 1.00 93.25 202 LYS A O 1
ATOM 1625 N N . GLU A 1 203 ? 1.919 -8.200 -15.730 1.00 93.94 203 GLU A N 1
ATOM 1626 C CA . GLU A 1 203 ? 0.488 -8.059 -16.019 1.00 93.94 203 GLU A CA 1
ATOM 1627 C C . GLU A 1 203 ? 0.217 -7.721 -17.498 1.00 93.94 203 GLU A C 1
ATOM 1629 O O . GLU A 1 203 ? -0.939 -7.607 -17.891 1.00 93.94 203 GLU A O 1
ATOM 1634 N N . GLY A 1 204 ? 1.260 -7.573 -18.328 1.00 93.94 204 GLY A N 1
ATOM 1635 C CA . GLY A 1 204 ? 1.130 -7.285 -19.759 1.00 93.94 204 GLY A CA 1
ATOM 1636 C C . GLY A 1 204 ? 0.722 -5.846 -20.091 1.00 93.94 204 GLY A C 1
ATOM 1637 O O . GLY A 1 204 ? 0.391 -5.571 -21.239 1.00 93.94 204 GLY A O 1
ATOM 1638 N N . VAL A 1 205 ? 0.759 -4.936 -19.115 1.00 95.75 205 VAL A N 1
ATOM 1639 C CA . VAL A 1 205 ? 0.326 -3.536 -19.263 1.00 95.75 205 VAL A CA 1
ATOM 1640 C C . VAL A 1 205 ? 1.411 -2.673 -19.898 1.00 95.75 205 VAL A C 1
ATOM 1642 O O . VAL A 1 205 ? 1.137 -1.872 -20.785 1.00 95.75 205 VAL A O 1
ATOM 1645 N N . LEU A 1 206 ? 2.662 -2.838 -19.458 1.00 95.38 206 LEU A N 1
ATOM 1646 C CA . LEU A 1 206 ? 3.784 -2.032 -19.936 1.00 95.38 206 LEU A CA 1
ATOM 1647 C C . LEU A 1 206 ? 4.937 -2.936 -20.373 1.00 95.38 206 LEU A C 1
ATOM 1649 O O . LEU A 1 206 ? 5.683 -3.480 -19.555 1.00 95.38 206 LEU A O 1
ATOM 1653 N N . LEU A 1 207 ? 5.078 -3.111 -21.686 1.00 94.44 207 LEU A N 1
ATOM 1654 C CA . LEU A 1 207 ? 6.166 -3.892 -22.269 1.00 94.44 207 LEU A CA 1
ATOM 1655 C C . LEU A 1 207 ? 7.496 -3.139 -22.162 1.00 94.44 207 LEU A C 1
ATOM 1657 O O . LEU A 1 207 ? 7.534 -1.911 -22.132 1.00 94.44 207 LEU A O 1
ATOM 1661 N N . ARG A 1 208 ? 8.619 -3.872 -22.176 1.00 92.19 208 ARG A N 1
ATOM 1662 C CA . ARG A 1 208 ? 9.969 -3.294 -22.019 1.00 92.19 208 ARG A CA 1
ATOM 1663 C C . ARG A 1 208 ? 10.243 -2.115 -22.957 1.00 92.19 208 ARG A C 1
ATOM 1665 O O . ARG A 1 208 ? 10.844 -1.139 -22.515 1.00 92.19 208 ARG A O 1
ATOM 1672 N N . LYS A 1 209 ? 9.840 -2.238 -24.228 1.00 92.25 209 LYS A N 1
ATOM 1673 C CA . LYS A 1 209 ? 10.054 -1.220 -25.269 1.00 92.25 209 LYS A CA 1
ATOM 1674 C C . LYS A 1 209 ? 9.301 0.081 -24.961 1.00 92.25 209 LYS A C 1
ATOM 1676 O O . LYS A 1 209 ? 9.845 1.158 -25.159 1.00 92.25 209 LYS A O 1
ATOM 1681 N N . ASP A 1 210 ? 8.094 -0.036 -24.411 1.00 94.25 210 ASP A N 1
ATOM 1682 C CA . ASP A 1 210 ? 7.207 1.091 -24.113 1.00 94.25 210 ASP A CA 1
ATOM 1683 C C . ASP A 1 210 ? 7.514 1.689 -22.729 1.00 94.25 210 ASP A C 1
ATOM 1685 O O . ASP A 1 210 ? 7.248 2.862 -22.478 1.00 94.25 210 ASP A O 1
ATOM 1689 N N . ALA A 1 211 ? 8.138 0.902 -21.845 1.00 95.50 211 ALA A N 1
ATOM 1690 C CA . ALA A 1 211 ? 8.594 1.327 -20.525 1.00 95.50 211 ALA A CA 1
ATOM 1691 C C . ALA A 1 211 ? 9.826 2.245 -20.560 1.00 95.50 211 ALA A C 1
ATOM 1693 O O . ALA A 1 211 ? 10.112 2.901 -19.562 1.00 95.50 211 ALA A O 1
ATOM 1694 N N . GLU A 1 212 ? 10.586 2.274 -21.661 1.00 95.06 212 GLU A N 1
ATOM 1695 C CA . GLU A 1 212 ? 11.888 2.952 -21.715 1.00 95.06 212 GLU A CA 1
ATOM 1696 C C . GLU A 1 212 ? 11.827 4.439 -21.317 1.00 95.06 212 GLU A C 1
ATOM 1698 O O . GLU A 1 212 ? 12.608 4.825 -20.447 1.00 95.06 212 GLU A O 1
ATOM 1703 N N . PRO A 1 213 ? 10.884 5.268 -21.813 1.00 96.38 213 PRO A N 1
ATOM 1704 C CA . PRO A 1 213 ? 10.804 6.672 -21.402 1.00 96.38 213 PRO A CA 1
ATOM 1705 C C . PRO A 1 213 ? 10.544 6.843 -19.899 1.00 96.38 213 PRO A C 1
ATOM 1707 O O . PRO A 1 213 ? 11.165 7.678 -19.246 1.00 96.38 213 PRO A O 1
ATOM 1710 N N . TYR A 1 214 ? 9.678 6.002 -19.328 1.00 97.06 214 TYR A N 1
ATOM 1711 C CA . TYR A 1 214 ? 9.376 6.010 -17.897 1.00 97.06 214 TYR A CA 1
ATOM 1712 C C . TYR A 1 214 ? 10.580 5.582 -17.054 1.00 97.06 214 TYR A C 1
ATOM 1714 O O . TYR A 1 214 ? 10.835 6.153 -15.999 1.00 97.06 214 TYR A O 1
ATOM 1722 N N . LEU A 1 215 ? 11.340 4.586 -17.514 1.00 96.25 215 LEU A N 1
ATOM 1723 C CA . LEU A 1 215 ? 12.540 4.116 -16.823 1.00 96.25 215 LEU A CA 1
ATOM 1724 C C . LEU A 1 215 ? 13.655 5.159 -16.865 1.00 96.25 215 LEU A C 1
ATOM 1726 O O . LEU A 1 215 ? 14.346 5.333 -15.865 1.00 96.25 215 LEU A O 1
ATOM 1730 N N . GLN A 1 216 ? 13.798 5.887 -17.973 1.00 95.38 216 GLN A N 1
ATOM 1731 C CA . GLN A 1 216 ? 14.729 7.012 -18.052 1.00 95.38 216 GLN A CA 1
ATOM 1732 C C . GLN A 1 216 ? 14.315 8.156 -17.121 1.00 95.38 216 GLN A C 1
ATOM 1734 O O . GLN A 1 216 ? 15.162 8.686 -16.401 1.00 95.38 216 GLN A O 1
ATOM 1739 N N . ALA A 1 217 ? 13.020 8.486 -17.059 1.00 96.06 217 ALA A N 1
ATOM 1740 C CA . ALA A 1 217 ? 12.503 9.455 -16.093 1.00 96.06 217 ALA A CA 1
ATOM 1741 C C . ALA A 1 217 ? 12.782 9.009 -14.646 1.00 96.06 217 ALA A C 1
ATOM 1743 O O . ALA A 1 217 ? 13.332 9.776 -13.861 1.00 96.06 217 ALA A O 1
ATOM 1744 N N . TYR A 1 218 ? 12.507 7.745 -14.315 1.00 95.38 218 TYR A N 1
ATOM 1745 C CA . TYR A 1 218 ? 12.781 7.189 -12.990 1.00 95.38 218 TYR A CA 1
ATOM 1746 C C . TYR A 1 218 ? 14.274 7.211 -12.632 1.00 95.38 218 TYR A C 1
ATOM 1748 O O . TYR A 1 218 ? 14.644 7.657 -11.549 1.00 95.38 218 TYR A O 1
ATOM 1756 N N . LEU A 1 219 ? 15.154 6.797 -13.549 1.00 94.94 219 LEU A N 1
ATOM 1757 C CA . LEU A 1 219 ? 16.604 6.855 -13.348 1.00 94.94 219 LEU A CA 1
ATOM 1758 C C . LEU A 1 219 ? 17.118 8.291 -13.193 1.00 94.94 219 LEU A C 1
ATOM 1760 O O . LEU A 1 219 ? 18.076 8.513 -12.452 1.00 94.94 219 LEU A O 1
ATOM 1764 N N . SER A 1 220 ? 16.503 9.257 -13.878 1.00 94.75 220 SER A N 1
ATOM 1765 C CA . SER A 1 220 ? 16.805 10.679 -13.711 1.00 94.75 220 SER A CA 1
ATOM 1766 C C . SER A 1 220 ? 16.466 11.151 -12.296 1.00 94.75 220 SER A C 1
ATOM 1768 O O . SER A 1 220 ? 17.315 11.757 -11.643 1.00 94.75 220 SER A O 1
ATOM 1770 N N . GLU A 1 221 ? 15.291 10.788 -11.772 1.00 92.25 221 GLU A N 1
ATOM 1771 C CA . GLU A 1 221 ? 14.925 11.069 -10.377 1.00 92.25 221 GLU A CA 1
ATOM 1772 C C . GLU A 1 221 ? 15.892 10.399 -9.391 1.00 92.25 221 GLU A C 1
ATOM 1774 O O . GLU A 1 221 ? 16.412 11.062 -8.492 1.00 92.25 221 GLU A O 1
ATOM 1779 N N . CYS A 1 222 ? 16.253 9.127 -9.603 1.00 92.50 222 CYS A N 1
ATOM 1780 C CA . CYS A 1 222 ? 17.280 8.470 -8.789 1.00 92.50 222 CYS A CA 1
ATOM 1781 C C . CYS A 1 222 ? 18.600 9.263 -8.786 1.00 92.50 222 CYS A C 1
ATOM 1783 O O . CYS A 1 222 ? 19.182 9.483 -7.725 1.00 92.50 222 CYS A O 1
ATOM 1785 N N . LYS A 1 223 ? 19.062 9.741 -9.951 1.00 93.62 223 LYS A N 1
ATOM 1786 C CA . LYS A 1 223 ? 20.294 10.540 -10.070 1.00 93.62 223 LYS A CA 1
ATOM 1787 C C . LYS A 1 223 ? 20.191 11.880 -9.337 1.00 93.62 223 LYS A C 1
ATOM 1789 O O . LYS A 1 223 ? 21.139 12.233 -8.638 1.00 93.62 223 LYS A O 1
ATOM 1794 N N . LYS A 1 224 ? 19.058 12.590 -9.428 1.00 93.06 224 LYS A N 1
ATOM 1795 C CA . LYS A 1 224 ? 18.811 13.840 -8.676 1.00 93.06 224 LYS A CA 1
ATOM 1796 C C . LYS A 1 224 ? 18.921 13.634 -7.163 1.00 93.06 224 LYS A C 1
ATOM 1798 O O . LYS A 1 224 ? 19.436 14.495 -6.457 1.00 93.06 224 LYS A O 1
ATOM 1803 N N . HIS A 1 225 ? 18.512 12.463 -6.679 1.00 89.69 225 HIS A N 1
ATOM 1804 C CA . HIS A 1 225 ? 18.622 12.065 -5.275 1.00 89.69 225 HIS A CA 1
ATOM 1805 C C . HIS A 1 225 ? 19.920 11.306 -4.937 1.00 89.69 225 HIS A C 1
ATOM 1807 O O . HIS A 1 225 ? 20.011 10.684 -3.882 1.00 89.69 225 HIS A O 1
ATOM 1813 N N . HIS A 1 226 ? 20.945 11.362 -5.799 1.00 92.38 226 HIS A N 1
ATOM 1814 C CA . HIS A 1 226 ? 22.249 10.706 -5.608 1.00 92.38 226 HIS A CA 1
ATOM 1815 C C . HIS A 1 226 ? 22.180 9.176 -5.436 1.00 92.38 226 HIS A C 1
ATOM 1817 O O . HIS A 1 226 ? 23.106 8.540 -4.926 1.00 92.38 226 HIS A O 1
ATOM 1823 N N . GLN A 1 227 ? 21.098 8.552 -5.895 1.00 92.75 227 GLN A N 1
ATOM 1824 C CA . GLN A 1 227 ? 20.906 7.113 -5.852 1.00 92.75 227 GLN A CA 1
ATOM 1825 C C . GLN A 1 227 ? 21.464 6.453 -7.118 1.00 92.75 227 GLN A C 1
ATOM 1827 O O . GLN A 1 227 ? 20.881 6.517 -8.199 1.00 92.75 227 GLN A O 1
ATOM 1832 N N . THR A 1 228 ? 22.596 5.764 -6.970 1.00 94.06 228 THR A N 1
ATOM 1833 C CA . THR A 1 228 ? 23.290 5.061 -8.068 1.00 94.06 228 THR A CA 1
ATOM 1834 C C . THR A 1 228 ? 23.170 3.538 -7.998 1.00 94.06 228 THR A C 1
ATOM 1836 O O . THR A 1 228 ? 23.502 2.838 -8.95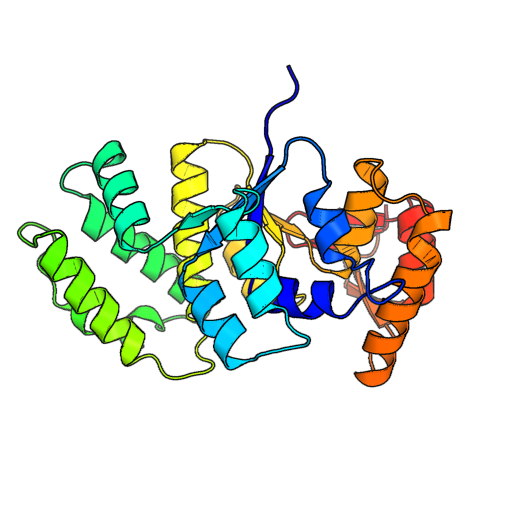8 1.00 94.06 228 THR A O 1
ATOM 1839 N N . THR A 1 229 ? 22.682 3.006 -6.874 1.00 96.19 229 THR A N 1
ATOM 1840 C CA . THR A 1 229 ? 22.500 1.566 -6.655 1.00 96.19 229 THR A CA 1
ATOM 1841 C C . THR A 1 229 ? 21.171 1.265 -5.966 1.00 96.19 229 THR A C 1
ATOM 1843 O O . THR A 1 229 ? 20.671 2.067 -5.175 1.00 96.19 229 THR A O 1
ATOM 1846 N N . PHE A 1 230 ? 20.633 0.072 -6.216 1.00 94.31 230 PHE A N 1
ATOM 1847 C CA . PHE A 1 230 ? 19.584 -0.538 -5.403 1.00 94.31 230 PHE A CA 1
ATOM 1848 C C . PHE A 1 230 ? 20.169 -1.652 -4.543 1.00 94.31 230 PHE A C 1
ATOM 1850 O O . PHE A 1 230 ? 21.186 -2.259 -4.883 1.00 94.31 230 PHE A O 1
ATOM 1857 N N . ARG A 1 231 ? 19.506 -1.937 -3.423 1.00 93.25 231 ARG A N 1
ATOM 1858 C CA . ARG A 1 231 ? 19.848 -3.085 -2.587 1.00 93.25 231 ARG A CA 1
ATOM 1859 C C . ARG A 1 231 ? 19.012 -4.288 -3.033 1.00 93.25 231 ARG A C 1
ATOM 1861 O O . ARG A 1 231 ? 17.788 -4.220 -3.010 1.00 93.25 231 ARG A O 1
ATOM 1868 N N . VAL A 1 232 ? 19.673 -5.375 -3.417 1.00 95.00 232 VAL A N 1
ATOM 1869 C CA . VAL A 1 232 ? 19.056 -6.611 -3.925 1.00 95.00 232 VAL A CA 1
ATOM 1870 C C . VAL A 1 232 ? 19.608 -7.793 -3.133 1.00 95.00 232 VAL A C 1
ATOM 1872 O O . VAL A 1 232 ? 20.803 -7.824 -2.847 1.00 95.00 232 VAL A O 1
ATOM 1875 N N . HIS A 1 233 ? 18.763 -8.754 -2.768 1.00 95.88 233 HIS A N 1
ATOM 1876 C CA . HIS A 1 233 ? 19.213 -9.991 -2.137 1.00 95.88 233 HIS A CA 1
ATOM 1877 C C . HIS A 1 233 ? 19.942 -10.879 -3.151 1.00 95.88 233 HIS A C 1
ATOM 1879 O O . HIS A 1 233 ? 19.477 -11.075 -4.277 1.00 95.88 233 HIS A O 1
ATOM 1885 N N . ASP A 1 234 ? 21.067 -11.454 -2.747 1.00 94.19 234 ASP A N 1
ATOM 1886 C CA . ASP A 1 234 ? 21.751 -12.465 -3.540 1.00 94.19 234 ASP A CA 1
ATOM 1887 C C . ASP A 1 234 ? 20.963 -13.790 -3.618 1.00 94.19 234 ASP A C 1
ATOM 1889 O O . ASP A 1 234 ? 19.930 -14.002 -2.972 1.00 94.19 234 ASP A O 1
ATOM 1893 N N . LYS A 1 235 ? 21.475 -14.713 -4.435 1.00 93.69 235 LYS A N 1
ATOM 1894 C CA . LYS A 1 235 ? 20.917 -16.064 -4.586 1.00 93.69 235 LYS A CA 1
ATOM 1895 C C . LYS A 1 235 ? 21.272 -17.006 -3.427 1.00 93.69 235 LYS A C 1
ATOM 1897 O O . LYS A 1 235 ? 20.910 -18.181 -3.456 1.00 93.69 235 LYS A O 1
ATOM 1902 N N . SER A 1 236 ? 22.024 -16.541 -2.424 1.00 91.56 236 SER A N 1
ATOM 1903 C CA . SER A 1 236 ? 22.438 -17.394 -1.311 1.00 91.56 236 SER A CA 1
ATOM 1904 C C . SER A 1 236 ? 21.236 -17.767 -0.438 1.00 91.56 236 SER A C 1
ATOM 1906 O O . SER A 1 236 ? 20.176 -17.131 -0.468 1.00 91.56 236 SER A O 1
ATOM 1908 N N . LYS A 1 237 ? 21.403 -18.806 0.387 1.00 88.50 237 LYS A N 1
ATOM 1909 C CA . LYS A 1 237 ? 20.411 -19.156 1.416 1.00 88.50 237 LYS A CA 1
ATOM 1910 C C . LYS A 1 237 ? 20.291 -18.078 2.496 1.00 88.50 237 LYS A C 1
ATOM 1912 O O . LYS A 1 237 ? 19.235 -17.951 3.097 1.00 88.50 237 LYS A O 1
ATOM 1917 N N . GLN A 1 238 ? 21.361 -17.320 2.733 1.00 89.75 238 GLN A N 1
ATOM 1918 C CA . GLN A 1 238 ? 21.399 -16.249 3.729 1.00 89.75 238 GLN A CA 1
ATOM 1919 C C . GLN A 1 238 ? 20.806 -14.933 3.207 1.00 89.75 238 GLN A C 1
ATOM 1921 O O . GLN A 1 238 ? 20.628 -14.009 3.994 1.00 89.75 238 GLN A O 1
ATOM 1926 N N . MET A 1 239 ? 20.492 -14.850 1.906 1.00 90.94 239 MET A N 1
ATOM 1927 C CA . MET A 1 239 ? 19.877 -13.688 1.259 1.00 90.94 239 MET A CA 1
ATOM 1928 C C . MET A 1 239 ? 20.615 -12.388 1.598 1.00 90.94 239 MET A C 1
ATOM 1930 O O . MET A 1 239 ? 20.021 -11.416 2.074 1.00 90.94 239 MET A O 1
ATOM 1934 N N . GLN A 1 240 ? 21.928 -12.369 1.381 1.00 92.50 240 GLN A N 1
ATOM 1935 C CA . GLN A 1 240 ? 22.743 -11.207 1.713 1.00 92.50 240 GLN A CA 1
ATOM 1936 C C . GLN A 1 240 ? 22.374 -10.023 0.812 1.00 92.50 240 GLN A C 1
ATOM 1938 O O . GLN A 1 240 ? 22.102 -10.192 -0.376 1.00 92.50 240 GLN A O 1
ATOM 1943 N N . MET A 1 241 ? 22.348 -8.813 1.377 1.00 93.88 241 MET A N 1
ATOM 1944 C CA . MET A 1 241 ? 22.042 -7.601 0.613 1.00 93.88 241 MET A CA 1
ATOM 1945 C C . MET A 1 241 ? 23.270 -7.131 -0.164 1.00 93.88 241 MET A C 1
ATOM 1947 O O . MET A 1 241 ? 24.280 -6.752 0.429 1.00 93.88 241 MET A O 1
ATOM 1951 N N . CYS A 1 242 ? 23.147 -7.046 -1.483 1.00 94.12 242 CYS A N 1
ATOM 1952 C CA . CYS A 1 242 ? 24.164 -6.498 -2.372 1.00 94.12 242 CYS A CA 1
ATOM 1953 C C . CYS A 1 242 ? 23.712 -5.148 -2.936 1.00 94.12 242 CYS A C 1
ATOM 1955 O O . CYS A 1 242 ? 22.540 -4.962 -3.268 1.00 94.12 242 CYS A O 1
ATOM 1957 N N . LYS A 1 243 ? 24.647 -4.203 -3.081 1.00 96.19 243 LYS A N 1
ATOM 1958 C CA . LYS A 1 243 ? 24.416 -2.973 -3.849 1.00 96.19 243 LYS A CA 1
ATOM 1959 C C . LYS A 1 243 ? 24.645 -3.273 -5.325 1.00 96.19 243 LYS A C 1
ATOM 1961 O O . LYS A 1 243 ? 25.742 -3.671 -5.703 1.00 96.19 243 LYS A O 1
ATOM 1966 N N . VAL A 1 244 ? 23.620 -3.078 -6.143 1.00 97.06 244 VAL A N 1
ATOM 1967 C CA . VAL A 1 244 ? 23.652 -3.339 -7.585 1.00 97.06 244 VAL A CA 1
ATOM 1968 C C . VAL A 1 244 ? 23.353 -2.032 -8.325 1.00 97.06 244 VAL A C 1
ATOM 1970 O O . VAL A 1 244 ? 22.412 -1.341 -7.928 1.00 97.06 244 VAL A O 1
ATOM 1973 N N . PRO A 1 245 ? 24.111 -1.661 -9.373 1.00 97.75 245 PRO A N 1
ATOM 1974 C CA . PRO A 1 245 ? 23.844 -0.452 -10.155 1.00 97.75 245 PRO A CA 1
ATOM 1975 C C . PRO A 1 245 ? 22.396 -0.374 -10.655 1.00 97.75 245 PRO A C 1
ATOM 1977 O O . PRO A 1 245 ? 21.852 -1.378 -11.120 1.00 97.75 245 PRO A O 1
ATOM 1980 N N . CYS A 1 246 ? 21.776 0.811 -10.596 1.00 96.50 246 CYS A N 1
ATOM 1981 C CA . CYS A 1 246 ? 20.355 0.984 -10.937 1.00 96.50 246 CYS A CA 1
ATOM 1982 C C . CYS A 1 246 ? 20.000 0.438 -12.332 1.00 96.50 246 CYS A C 1
ATOM 1984 O O . CYS A 1 246 ? 19.052 -0.330 -12.489 1.00 96.50 246 CYS A O 1
ATOM 1986 N N . GLU A 1 247 ? 20.809 0.777 -13.336 1.00 95.81 247 GLU A N 1
ATOM 1987 C CA . GLU A 1 247 ? 20.632 0.339 -14.727 1.00 95.81 247 GLU A CA 1
ATOM 1988 C C . GLU A 1 247 ? 20.771 -1.183 -14.884 1.00 95.81 247 GLU A C 1
ATOM 1990 O O . GLU A 1 247 ? 20.050 -1.806 -15.669 1.00 95.81 247 GLU A O 1
ATOM 1995 N N . GLN A 1 248 ? 21.669 -1.801 -14.108 1.00 97.19 248 GLN A N 1
ATOM 1996 C CA . GLN A 1 248 ? 21.816 -3.252 -14.087 1.00 97.19 248 GLN A CA 1
ATOM 1997 C C . GLN A 1 248 ? 20.554 -3.914 -13.530 1.00 97.19 248 GLN A C 1
ATOM 1999 O O . GLN A 1 248 ? 20.040 -4.831 -14.167 1.00 97.19 248 GLN A O 1
ATOM 2004 N N . VAL A 1 249 ? 20.027 -3.431 -12.400 1.00 96.62 249 VAL A N 1
ATOM 2005 C CA . VAL A 1 249 ? 18.803 -3.984 -11.800 1.00 96.62 249 VAL A CA 1
ATOM 2006 C C . VAL A 1 249 ? 17.636 -3.910 -12.777 1.00 96.62 249 VAL A C 1
ATOM 2008 O O . VAL A 1 249 ? 16.986 -4.927 -13.012 1.00 96.62 249 VAL A O 1
ATOM 2011 N N . ILE A 1 250 ? 17.421 -2.759 -13.422 1.00 95.50 250 ILE A N 1
ATOM 2012 C CA . ILE A 1 250 ? 16.356 -2.594 -14.423 1.00 95.50 250 ILE A CA 1
ATOM 2013 C C . ILE A 1 250 ? 16.511 -3.619 -15.547 1.00 95.50 250 ILE A C 1
ATOM 2015 O O . ILE A 1 250 ? 15.572 -4.357 -15.842 1.00 95.50 250 ILE A O 1
ATOM 2019 N N . ARG A 1 251 ? 17.698 -3.727 -16.157 1.00 95.56 251 ARG A N 1
ATOM 2020 C CA . ARG A 1 251 ? 17.948 -4.702 -17.230 1.00 95.56 251 ARG A CA 1
ATOM 2021 C C . ARG A 1 251 ? 17.658 -6.135 -16.773 1.00 95.56 251 ARG A C 1
ATOM 2023 O O . ARG A 1 251 ? 17.066 -6.916 -17.516 1.00 95.56 251 ARG A O 1
ATOM 2030 N N . GLU A 1 252 ? 18.070 -6.485 -15.561 1.00 96.50 252 GLU A N 1
ATOM 2031 C CA . GLU A 1 252 ? 17.974 -7.846 -15.035 1.00 96.50 252 GLU A CA 1
ATOM 2032 C C . GLU A 1 252 ? 16.564 -8.227 -14.567 1.00 96.50 252 GLU A C 1
ATOM 2034 O O . GLU A 1 252 ? 16.202 -9.404 -14.660 1.00 96.50 252 GLU A O 1
ATOM 2039 N N . MET A 1 253 ? 15.736 -7.251 -14.174 1.00 94.88 253 MET A N 1
ATOM 2040 C CA . MET A 1 253 ? 14.307 -7.451 -13.902 1.00 94.88 253 MET A CA 1
ATOM 2041 C C . MET A 1 253 ? 13.578 -7.957 -15.150 1.00 94.88 253 MET A C 1
ATOM 2043 O O . MET A 1 253 ? 12.877 -8.967 -15.089 1.00 94.88 253 MET A O 1
ATOM 2047 N N . TYR A 1 254 ? 13.785 -7.304 -16.297 1.00 94.38 254 TYR A N 1
ATOM 2048 C CA . TYR A 1 254 ? 13.145 -7.699 -17.558 1.00 94.38 254 TYR A CA 1
ATOM 2049 C C . TYR A 1 254 ? 13.773 -8.944 -18.194 1.00 94.38 254 TYR A C 1
ATOM 2051 O O . TYR A 1 254 ? 13.085 -9.682 -18.892 1.00 94.38 254 TYR A O 1
ATOM 2059 N N . ALA A 1 255 ? 15.046 -9.230 -17.905 1.00 95.19 255 ALA A N 1
ATOM 2060 C CA . ALA A 1 255 ? 15.688 -10.490 -18.287 1.00 95.19 255 ALA A CA 1
ATOM 2061 C C . ALA A 1 255 ? 15.234 -11.690 -17.428 1.00 95.19 255 ALA A C 1
ATOM 2063 O O . ALA A 1 255 ? 15.722 -12.801 -17.618 1.00 95.19 255 ALA A O 1
ATOM 2064 N N . GLY A 1 256 ? 14.342 -11.482 -16.453 1.00 94.44 256 GLY A N 1
ATOM 2065 C CA . GLY A 1 256 ? 13.787 -12.547 -15.620 1.00 94.44 256 GLY A CA 1
ATOM 2066 C C . GLY A 1 256 ? 14.747 -13.113 -14.570 1.00 94.44 256 GLY A C 1
ATOM 2067 O O . GLY A 1 256 ? 14.414 -14.133 -13.962 1.00 94.44 256 GLY A O 1
ATOM 2068 N N . LYS A 1 257 ? 15.891 -12.456 -14.320 1.00 96.69 257 LYS A N 1
ATOM 2069 C CA . LYS A 1 257 ? 16.917 -12.888 -13.348 1.00 96.69 257 LYS A CA 1
ATOM 2070 C C . LYS A 1 257 ? 16.560 -12.580 -11.893 1.00 96.69 257 LYS A C 1
ATOM 2072 O O . LYS A 1 257 ? 17.199 -13.102 -10.984 1.00 96.69 257 LYS A O 1
ATOM 2077 N N . LEU A 1 258 ? 15.566 -11.720 -11.682 1.00 96.62 258 LEU A N 1
ATOM 2078 C CA . LEU A 1 258 ? 15.136 -11.263 -10.368 1.0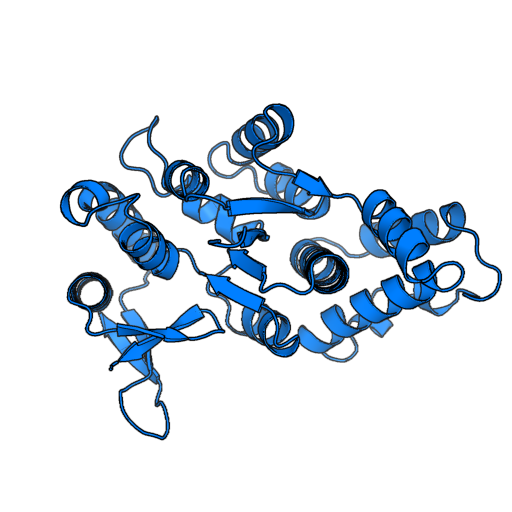0 96.62 258 LEU A CA 1
ATOM 2079 C C . LEU A 1 258 ? 13.719 -11.755 -10.051 1.00 96.62 258 LEU A C 1
ATOM 2081 O O . LEU A 1 258 ? 12.865 -11.896 -10.935 1.00 96.62 258 LEU A O 1
ATOM 2085 N N . GLU A 1 259 ? 13.468 -12.017 -8.777 1.00 94.75 259 GLU A N 1
ATOM 2086 C CA . GLU A 1 259 ? 12.144 -12.243 -8.208 1.00 94.75 259 GLU A CA 1
ATOM 2087 C C . GLU A 1 259 ? 11.797 -11.169 -7.172 1.00 94.75 259 GLU A C 1
ATOM 2089 O O . GLU A 1 259 ? 12.680 -10.549 -6.583 1.00 94.75 259 GLU A O 1
ATOM 2094 N N . LEU A 1 260 ? 10.495 -10.937 -6.982 1.00 93.25 260 LEU A N 1
ATOM 2095 C CA . LEU A 1 260 ? 9.963 -9.997 -5.996 1.00 93.25 260 LEU A CA 1
ATOM 2096 C C . LEU A 1 260 ? 9.532 -10.769 -4.759 1.00 93.25 260 LEU A C 1
ATOM 2098 O O . LEU A 1 260 ? 8.680 -11.653 -4.850 1.00 93.25 260 LEU A O 1
ATOM 2102 N N . LEU A 1 261 ? 10.110 -10.403 -3.625 1.00 91.50 261 LEU A N 1
ATOM 2103 C CA . LEU A 1 261 ? 9.743 -10.913 -2.316 1.00 91.50 261 LEU A CA 1
ATOM 2104 C C . LEU A 1 261 ? 8.499 -10.195 -1.785 1.00 91.50 261 LEU A C 1
ATOM 2106 O O . LEU A 1 261 ? 8.141 -9.107 -2.233 1.00 91.50 261 LEU A O 1
ATOM 2110 N N . GLN A 1 262 ? 7.855 -10.790 -0.781 1.00 88.62 262 GLN A N 1
ATOM 2111 C CA .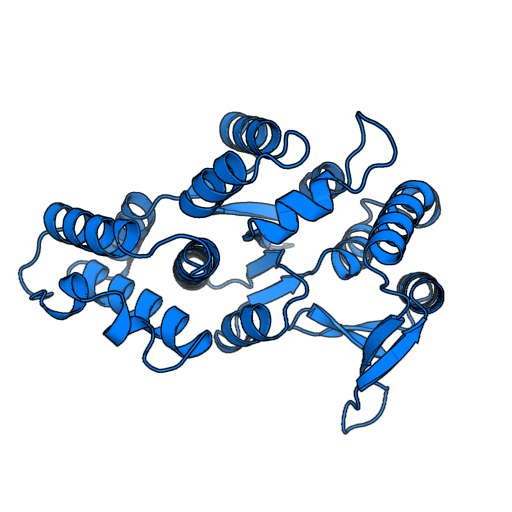 GLN A 1 262 ? 6.634 -10.252 -0.176 1.00 88.62 262 GLN A CA 1
ATOM 2112 C C . GLN A 1 262 ? 6.805 -8.835 0.396 1.00 88.62 262 GLN A C 1
ATOM 2114 O O . GLN A 1 262 ? 5.887 -8.028 0.318 1.00 88.62 262 GLN A O 1
ATOM 2119 N N . ASN A 1 263 ? 7.997 -8.511 0.897 1.00 87.38 263 ASN A N 1
ATOM 2120 C CA . ASN A 1 263 ? 8.350 -7.196 1.438 1.00 87.38 263 ASN A CA 1
ATOM 2121 C C . ASN A 1 263 ? 8.733 -6.150 0.379 1.00 87.38 263 ASN A C 1
ATOM 2123 O O . ASN A 1 263 ? 9.258 -5.087 0.714 1.00 87.38 263 ASN A O 1
ATOM 2127 N N . GLY A 1 264 ? 8.527 -6.444 -0.903 1.00 88.75 264 GLY A N 1
ATOM 2128 C CA . GLY A 1 264 ? 8.871 -5.542 -1.997 1.00 88.75 264 GLY A CA 1
ATOM 2129 C C . GLY A 1 264 ? 10.352 -5.559 -2.390 1.00 88.75 264 GLY A C 1
ATOM 2130 O O . GLY A 1 264 ? 10.723 -4.902 -3.357 1.00 88.75 264 GLY A O 1
ATOM 2131 N N . ASN A 1 265 ? 11.218 -6.301 -1.688 1.00 91.00 265 ASN A N 1
ATOM 2132 C CA . ASN A 1 265 ? 12.620 -6.421 -2.086 1.00 91.00 265 ASN A CA 1
ATOM 2133 C C . ASN A 1 265 ? 12.785 -7.349 -3.291 1.00 91.00 265 ASN A C 1
ATOM 2135 O O . ASN A 1 265 ? 12.032 -8.303 -3.490 1.00 91.00 265 ASN A O 1
ATOM 2139 N N . LEU A 1 266 ? 13.843 -7.099 -4.057 1.00 94.19 266 LEU A N 1
ATOM 2140 C CA . LEU A 1 266 ? 14.267 -7.966 -5.149 1.00 94.19 266 LEU A CA 1
ATOM 2141 C C . LEU A 1 266 ? 15.288 -8.995 -4.659 1.00 94.19 266 LEU A C 1
ATOM 2143 O O . LEU A 1 266 ? 16.123 -8.688 -3.804 1.00 94.19 266 LEU A O 1
ATOM 2147 N N . ARG A 1 267 ? 15.251 -10.193 -5.246 1.00 95.88 267 ARG A N 1
ATOM 2148 C CA . ARG A 1 267 ? 16.229 -11.268 -5.036 1.00 95.88 267 ARG A CA 1
ATOM 2149 C C . ARG A 1 267 ? 16.677 -11.865 -6.367 1.00 95.88 267 ARG A C 1
ATOM 2151 O O . ARG A 1 267 ? 15.853 -12.037 -7.261 1.00 95.88 267 ARG A O 1
ATOM 2158 N N . TYR A 1 268 ? 17.959 -12.197 -6.497 1.00 96.56 268 TYR A N 1
ATOM 2159 C CA . TYR A 1 268 ? 18.454 -13.002 -7.617 1.00 96.56 268 TYR A CA 1
ATOM 2160 C C . TYR A 1 268 ? 17.975 -14.450 -7.527 1.00 96.56 268 TYR A C 1
ATOM 2162 O O . TYR A 1 268 ? 18.075 -15.073 -6.470 1.00 96.56 268 TYR A O 1
ATOM 2170 N N . LYS A 1 269 ? 17.489 -14.969 -8.656 1.00 93.25 269 LYS A N 1
ATOM 2171 C CA . LYS A 1 269 ? 17.131 -16.381 -8.820 1.00 93.25 269 LYS A CA 1
ATOM 2172 C C . LYS A 1 269 ? 18.362 -17.277 -8.943 1.00 93.25 269 LYS A C 1
ATOM 2174 O O . LYS A 1 269 ? 19.395 -16.811 -9.482 1.00 93.25 269 LYS A O 1
#

Foldseek 3Di:
DDAAAEEEEALVLLLLQQQQALDPVGTNVVLLLVQPRYQAEFEVVSLVVCVVVVHNVSNVVVVVCCVVRSYHYDYPLNLLVLQCVVPNLCSLVLLLVLLQLLQVLQPPCRCVVQLVQSVPDDSNDDDPVVSVVSVVVSVVSCDPPNCSRLSRSSSVLVSCCVVPVAAHEYADAPDQSSLRSQCVVVRYAYAYPLNSVLVSCVSVSAPPVRCVSSLVSSVVVCVVVVNQWDWAFEPDPVRDTDTHGSVVVSVCSNVVQWDADRSNHIYGD

pLDDT: mean 91.44, std 7.73, range [45.5, 98.31]

Organism: Selenomonas ruminantium (NCBI:txid971)

Radius of gyration: 19.25 Å; chains: 1; bounding box: 45×38×54 Å

Sequence (269 aa):
MTKEKYALLDTDFISKAHLIRKDDQNKLIDRIMEMPRYQFYCHEQIRKELIKHNVGNSPEWLETKISDGSVHCISDEEIIADLHTIYSDSAEAVYANMLRNGCEAYKSGHFEENFIRLQALDYLSISKELFLQELKADCDEIGEGKNLGELKSYVLLQVLSTKLGEQVYVFCSDDKNARSGIVSLGSARCISVLTAFMRLYKEGVLLRKDAEPYLQAYLSECKKHHQTTFRVHDKSKQMQMCKVPCEQVIREMYAGKLELLQNGNLRYK